Protein AF-A0A8T5UGB2-F1 (afdb_monomer_lite)

pLDDT: mean 74.48, std 17.99, range [30.48, 96.0]

Radius of gyration: 20.71 Å; chains: 1; bounding box: 47×37×66 Å

Sequence (199 aa):
MLFIIFHFEKNSVTYSNSKEMWPKGFKFFIDFSEDLKTIFIFNTVKNFPEGLTYYDLKKFGNIPHSKIYRMMKDLAEEKCLLIKSDISKETGRPKHLYFLTDKGENKSIDLRQKVGKIFEFINHRFPESGMEFDHEKFLKGATFSVWSSPVEYIMQKDITNEEKLNVLTYMEKDVNGILLKIRKEKQKLQKIFNMKKEE

Secondary structure (DSSP, 8-state):
-HHHHHHHHHHTTT-SS---SS-TT--HHHHHHHHHHHHHHHHHHHT-TT-EEHHHHTTS-SS-HHHHHHHHHHHHHTTSEEEEEE--TTSSSPEEEEEE-HHHHHHHHHHHHHHHHHHHHHHHH-GGG-----HHHHHHH--HHHHH-HHHHHHHSSS-HHHHHHHHHHHHHHHHHHHHHHHHHHHHHHHHHHHTT--

Structure (mmCIF, N/CA/C/O backbone):
data_AF-A0A8T5UGB2-F1
#
_entry.id   AF-A0A8T5UGB2-F1
#
loop_
_atom_site.group_PDB
_atom_site.id
_atom_site.type_symbol
_atom_site.label_atom_id
_atom_site.label_alt_id
_atom_site.label_comp_id
_atom_site.label_asym_id
_atom_site.label_entity_id
_atom_site.label_seq_id
_atom_site.pdbx_PDB_ins_code
_atom_site.Cartn_x
_atom_site.Cartn_y
_atom_site.Cartn_z
_atom_site.occupancy
_atom_site.B_iso_or_equiv
_atom_site.auth_seq_id
_atom_site.auth_comp_id
_atom_site.auth_asym_id
_atom_site.auth_atom_id
_atom_site.pdbx_PDB_model_num
ATOM 1 N N . MET A 1 1 ? -11.112 1.343 8.973 1.00 30.48 1 MET A N 1
ATOM 2 C CA . MET A 1 1 ? -10.273 0.201 9.430 1.00 30.48 1 MET A CA 1
ATOM 3 C C . MET A 1 1 ? -8.828 0.273 8.912 1.00 30.48 1 MET A C 1
ATOM 5 O O . MET A 1 1 ? -7.920 0.230 9.727 1.00 30.48 1 MET A O 1
ATOM 9 N N . LEU A 1 2 ? -8.578 0.489 7.612 1.00 34.62 2 LEU A N 1
ATOM 10 C CA . LEU A 1 2 ? -7.213 0.648 7.057 1.00 34.62 2 LEU A CA 1
ATOM 11 C C . LEU A 1 2 ? -6.476 1.931 7.505 1.00 34.62 2 LEU A C 1
ATOM 13 O O . LEU A 1 2 ? -5.273 1.890 7.751 1.00 34.62 2 LEU A O 1
ATOM 17 N N . PHE A 1 3 ? -7.193 3.041 7.725 1.00 32.91 3 PHE A N 1
ATOM 18 C CA . PHE A 1 3 ? -6.619 4.279 8.289 1.00 32.91 3 PHE A CA 1
ATOM 19 C C . PHE A 1 3 ? -6.062 4.083 9.715 1.00 32.91 3 PHE A C 1
ATOM 21 O O . PHE A 1 3 ? -5.101 4.737 10.113 1.00 32.91 3 PHE A O 1
ATOM 28 N N . ILE A 1 4 ? -6.632 3.133 10.471 1.00 35.22 4 ILE A N 1
ATOM 29 C CA . ILE A 1 4 ? -6.177 2.771 11.820 1.00 35.22 4 ILE A CA 1
ATOM 30 C C . ILE A 1 4 ? -4.841 2.020 11.732 1.00 35.22 4 ILE A C 1
ATOM 32 O O . ILE A 1 4 ? -3.942 2.309 12.511 1.00 35.22 4 ILE A O 1
ATOM 36 N N . ILE A 1 5 ? -4.662 1.137 10.742 1.00 38.97 5 ILE A N 1
ATOM 37 C CA . ILE A 1 5 ? -3.438 0.333 10.577 1.00 38.97 5 ILE A CA 1
ATOM 38 C C . ILE A 1 5 ? -2.214 1.222 10.282 1.00 38.97 5 ILE A C 1
ATOM 40 O O . ILE A 1 5 ? -1.158 1.020 10.876 1.00 38.97 5 ILE A O 1
ATOM 44 N N . PHE A 1 6 ? -2.351 2.267 9.456 1.00 36.69 6 PHE A N 1
ATOM 45 C CA . PHE A 1 6 ? -1.230 3.166 9.129 1.00 36.69 6 PHE A CA 1
ATOM 46 C C . PHE A 1 6 ? -0.922 4.215 10.210 1.00 36.69 6 PHE A C 1
ATOM 48 O O . PHE A 1 6 ? 0.239 4.584 10.402 1.00 36.69 6 PHE A O 1
ATOM 55 N N . HIS A 1 7 ? -1.921 4.679 10.973 1.00 36.94 7 HIS A N 1
ATOM 56 C CA . HIS A 1 7 ? -1.676 5.622 12.074 1.00 36.94 7 HIS A CA 1
ATOM 57 C C . HIS A 1 7 ? -0.922 4.977 13.256 1.00 36.94 7 HIS A C 1
ATOM 59 O O . HIS A 1 7 ? -0.277 5.678 14.041 1.00 36.94 7 HIS A O 1
ATOM 65 N N . PHE A 1 8 ? -0.947 3.643 13.360 1.00 35.66 8 PHE A N 1
ATOM 66 C CA . PHE A 1 8 ? -0.192 2.889 14.363 1.00 35.66 8 PHE A CA 1
ATOM 67 C C . PHE A 1 8 ? 1.329 2.973 14.157 1.00 35.66 8 PHE A C 1
ATOM 69 O O . PHE A 1 8 ? 2.082 2.990 15.128 1.00 35.66 8 PHE A O 1
ATOM 76 N N . GLU A 1 9 ? 1.805 3.112 12.920 1.00 36.22 9 GLU A N 1
ATOM 77 C CA . GLU A 1 9 ? 3.240 3.075 12.622 1.00 36.22 9 GLU A CA 1
ATOM 78 C C . GLU A 1 9 ? 3.962 4.417 12.849 1.00 36.22 9 GLU A C 1
ATOM 80 O O . GLU A 1 9 ? 5.173 4.457 13.066 1.00 36.22 9 GLU A O 1
ATOM 85 N N . LYS A 1 10 ? 3.229 5.539 12.822 1.00 36.53 10 LYS A N 1
ATOM 86 C CA . LYS A 1 10 ? 3.782 6.857 13.184 1.00 36.53 10 LYS A CA 1
ATOM 87 C C . LYS A 1 10 ? 3.867 7.042 14.706 1.00 36.53 10 LYS A C 1
ATOM 89 O O . LYS A 1 10 ? 4.687 7.822 15.176 1.00 36.53 10 LYS A O 1
ATOM 94 N N . ASN A 1 11 ? 3.061 6.290 15.459 1.00 32.59 11 ASN A N 1
ATOM 95 C CA . ASN A 1 11 ? 3.024 6.316 16.922 1.00 32.59 11 ASN A CA 1
ATOM 96 C C . ASN A 1 11 ? 3.857 5.198 17.577 1.00 32.59 11 ASN A C 1
ATOM 98 O O . ASN A 1 11 ? 4.202 5.313 18.747 1.00 32.59 11 ASN A O 1
ATOM 102 N N . SER A 1 12 ? 4.263 4.149 16.854 1.00 34.91 12 SER A N 1
ATOM 103 C CA . SER A 1 12 ? 5.119 3.090 17.419 1.00 34.91 12 SER A CA 1
ATOM 104 C C . SER A 1 12 ? 6.536 3.562 17.778 1.00 34.91 12 SER A C 1
ATOM 106 O O . SER A 1 12 ? 7.198 2.931 18.595 1.00 34.91 12 SER A O 1
ATOM 108 N N . VAL A 1 13 ? 6.992 4.693 17.223 1.00 36.97 13 VAL A N 1
ATOM 109 C CA . VAL A 1 13 ? 8.297 5.300 17.552 1.00 36.97 13 VAL A CA 1
ATOM 110 C C . VAL A 1 13 ? 8.230 6.175 18.814 1.00 36.97 13 VAL A C 1
ATOM 112 O O . VAL A 1 13 ? 9.253 6.411 19.448 1.00 36.97 13 VAL A O 1
ATOM 115 N N . THR A 1 14 ? 7.042 6.621 19.234 1.00 31.92 14 THR A N 1
ATOM 116 C CA . THR A 1 14 ? 6.850 7.459 20.435 1.00 31.92 14 THR A CA 1
ATOM 117 C C . THR A 1 14 ? 6.154 6.738 21.592 1.00 31.92 14 THR A C 1
ATOM 119 O O . THR A 1 14 ? 6.212 7.212 22.724 1.00 31.92 14 THR A O 1
ATOM 122 N N . TYR A 1 15 ? 5.564 5.564 21.358 1.00 35.38 15 TYR A N 1
ATOM 123 C CA . TYR A 1 15 ? 5.013 4.692 22.397 1.00 35.38 15 TYR A CA 1
ATOM 124 C C . TYR A 1 15 ? 6.013 3.602 22.806 1.00 35.38 15 TYR A C 1
ATOM 126 O O . TYR A 1 15 ? 5.762 2.409 22.654 1.00 35.38 15 TYR A O 1
ATOM 134 N N . SER A 1 16 ? 7.143 3.995 23.394 1.00 33.66 16 SER A N 1
ATOM 135 C CA . SER A 1 16 ? 8.048 3.039 24.050 1.00 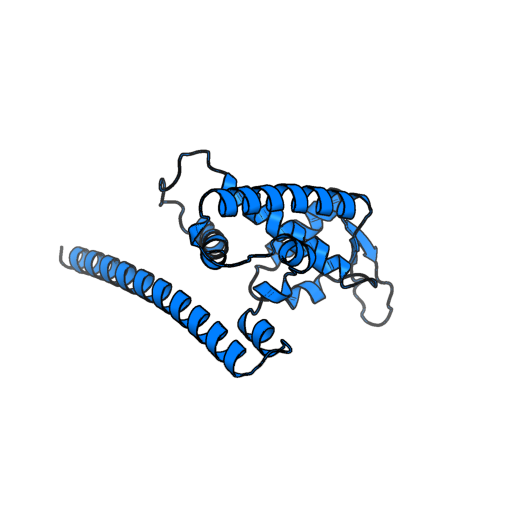33.66 16 SER A CA 1
ATOM 136 C C . SER A 1 16 ? 7.482 2.461 25.359 1.00 33.66 16 SER A C 1
ATOM 138 O O . SER A 1 16 ? 8.097 1.562 25.922 1.00 33.66 16 SER A O 1
ATOM 140 N N . ASN A 1 17 ? 6.300 2.905 25.820 1.00 35.47 17 ASN A N 1
ATOM 141 C CA . ASN A 1 17 ? 5.715 2.468 27.096 1.00 35.47 17 ASN A CA 1
ATOM 142 C C . ASN A 1 17 ? 4.250 1.982 27.066 1.00 35.47 17 ASN A C 1
ATOM 144 O O . ASN A 1 17 ? 3.756 1.582 28.116 1.00 35.47 17 ASN A O 1
ATOM 148 N N . SER A 1 18 ? 3.552 1.909 25.922 1.00 36.66 18 SER A N 1
ATOM 149 C CA . SER A 1 18 ? 2.294 1.129 25.857 1.00 36.66 18 SER A CA 1
ATOM 150 C C . SER A 1 18 ? 2.594 -0.314 25.461 1.00 36.66 18 SER A C 1
ATOM 152 O O . SER A 1 18 ? 2.321 -0.761 24.344 1.00 36.66 18 SER A O 1
ATOM 154 N N . LYS A 1 19 ? 3.202 -1.043 26.395 1.00 39.78 19 LYS A N 1
ATOM 155 C CA . LYS A 1 19 ? 3.172 -2.502 26.377 1.00 39.78 19 LYS A CA 1
ATOM 156 C C . LYS A 1 19 ? 1.705 -2.943 26.471 1.00 39.78 19 LYS A C 1
ATOM 158 O O . LYS A 1 19 ? 0.973 -2.448 27.316 1.00 39.78 19 LYS A O 1
ATOM 163 N N . GLU A 1 20 ? 1.345 -3.914 25.632 1.00 42.22 20 GLU A N 1
ATOM 164 C CA . GLU A 1 20 ? 0.268 -4.887 25.877 1.00 42.22 20 GLU A CA 1
ATOM 165 C C . GLU A 1 20 ? -1.176 -4.455 25.544 1.00 42.22 20 GLU A C 1
ATOM 167 O O . GLU A 1 20 ? -2.052 -4.436 26.396 1.00 42.22 20 GLU A O 1
ATOM 172 N N . MET A 1 21 ? -1.474 -4.231 24.257 1.00 42.44 21 MET A N 1
ATOM 173 C CA . MET A 1 21 ? -2.809 -4.585 23.720 1.00 42.44 21 MET A CA 1
ATOM 174 C C . MET A 1 21 ? -2.804 -5.884 22.904 1.00 42.44 21 MET A C 1
ATOM 176 O O . MET A 1 21 ? -3.861 -6.437 22.625 1.00 42.44 21 MET A O 1
ATOM 180 N N . TRP A 1 22 ? -1.628 -6.398 22.543 1.00 41.78 22 TRP A N 1
ATOM 181 C CA . TRP A 1 22 ? -1.481 -7.610 21.743 1.00 41.78 22 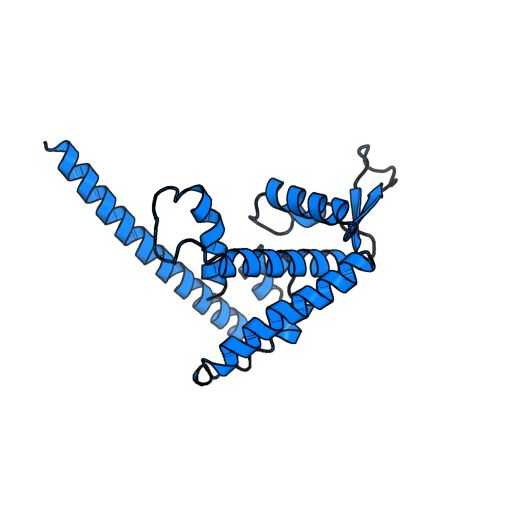TRP A CA 1
ATOM 182 C C . TRP A 1 22 ? -0.436 -8.528 22.381 1.00 41.78 22 TRP A C 1
ATOM 184 O O . TRP A 1 22 ? 0.530 -8.013 22.960 1.00 41.78 22 TRP A O 1
ATOM 194 N N . PRO A 1 23 ? -0.598 -9.862 22.295 1.00 46.78 23 PRO A N 1
ATOM 195 C CA . PRO A 1 23 ? 0.387 -10.803 22.813 1.00 46.78 23 PRO A CA 1
ATOM 196 C C . PRO A 1 23 ? 1.781 -10.475 22.267 1.00 46.78 23 PRO A C 1
ATOM 198 O O . PRO A 1 23 ? 1.942 -10.199 21.073 1.00 46.78 23 PRO A O 1
ATOM 201 N N . LYS A 1 24 ? 2.804 -10.498 23.131 1.00 40.12 24 LYS A N 1
ATOM 202 C CA . LYS A 1 24 ? 4.205 -10.346 22.707 1.00 40.12 24 LYS A CA 1
ATOM 203 C C . LYS A 1 24 ? 4.497 -11.403 21.637 1.00 40.12 24 LYS A C 1
ATOM 205 O O . LYS A 1 24 ? 4.416 -12.590 21.921 1.00 40.12 24 LYS A O 1
ATOM 210 N N . GLY A 1 25 ? 4.790 -10.965 20.412 1.00 51.16 25 GLY A N 1
ATOM 211 C CA . GLY A 1 25 ? 4.991 -11.848 19.256 1.00 51.16 25 GLY A CA 1
ATOM 212 C C . GLY A 1 25 ? 3.944 -11.717 18.148 1.00 51.16 25 GLY A C 1
ATOM 213 O O . GLY A 1 25 ? 4.141 -12.284 17.076 1.00 51.16 25 GLY A O 1
ATOM 214 N N . PHE A 1 26 ? 2.877 -10.933 18.339 1.00 57.53 26 PHE A N 1
ATOM 215 C CA . PHE A 1 26 ? 1.886 -10.686 17.289 1.00 57.53 26 PHE A CA 1
ATOM 216 C C . PHE A 1 26 ? 2.418 -9.701 16.227 1.00 57.53 26 PHE A C 1
ATOM 218 O O . PHE A 1 26 ? 2.067 -8.522 16.206 1.00 57.53 26 PHE A O 1
ATOM 225 N N . LYS A 1 27 ? 3.311 -10.185 15.350 1.00 74.44 27 LYS A N 1
ATOM 226 C CA . LYS A 1 27 ? 3.897 -9.420 14.230 1.00 74.44 27 LYS A CA 1
ATOM 227 C C . LYS A 1 27 ? 2.961 -9.257 13.031 1.00 74.44 27 LYS A C 1
ATOM 229 O O . LYS A 1 27 ? 3.260 -8.471 12.143 1.00 74.44 27 LYS A O 1
ATOM 234 N N . PHE A 1 28 ? 1.802 -9.914 13.046 1.00 74.88 28 PHE A N 1
ATOM 235 C CA . PHE A 1 28 ? 0.860 -9.958 11.927 1.00 74.88 28 PHE A CA 1
ATOM 236 C C . PHE A 1 28 ? 0.572 -8.589 11.292 1.00 74.88 28 PHE A C 1
ATOM 238 O O . PHE A 1 28 ? 0.709 -8.444 10.086 1.00 74.88 28 PHE A O 1
ATOM 245 N N . PHE A 1 29 ? 0.212 -7.568 12.082 1.00 71.25 29 PHE A N 1
ATOM 246 C CA . PHE A 1 29 ? -0.112 -6.242 11.532 1.00 71.25 29 PHE A CA 1
ATOM 247 C C . PHE A 1 29 ? 1.104 -5.503 10.970 1.00 71.25 29 PHE A C 1
ATOM 249 O O . PHE A 1 29 ? 0.953 -4.704 10.048 1.00 71.25 29 PHE A O 1
ATOM 256 N N . ILE A 1 30 ? 2.290 -5.757 11.527 1.00 75.38 30 ILE A N 1
ATOM 257 C CA . ILE A 1 30 ? 3.541 -5.191 11.022 1.00 75.38 30 ILE A CA 1
ATOM 258 C C . ILE A 1 30 ? 3.845 -5.834 9.671 1.00 75.38 30 ILE A C 1
ATOM 260 O O . ILE A 1 30 ? 3.975 -5.119 8.685 1.00 75.38 30 ILE A O 1
ATOM 264 N N . ASP A 1 31 ? 3.847 -7.166 9.611 1.00 81.31 31 ASP A N 1
ATOM 265 C CA . ASP A 1 31 ? 4.141 -7.923 8.393 1.00 81.31 31 ASP A CA 1
ATOM 266 C C . ASP A 1 31 ? 3.122 -7.612 7.285 1.00 81.31 31 ASP A C 1
ATOM 268 O O . ASP A 1 31 ? 3.498 -7.329 6.154 1.00 81.31 31 ASP A O 1
ATOM 272 N N . PHE A 1 32 ? 1.831 -7.558 7.626 1.00 83.06 32 PHE A N 1
ATOM 273 C CA . PHE A 1 32 ? 0.760 -7.166 6.707 1.00 83.06 32 PHE A CA 1
ATOM 274 C C . PHE A 1 32 ? 0.943 -5.746 6.159 1.00 83.06 32 PHE A C 1
ATOM 276 O O . PHE A 1 32 ? 0.729 -5.500 4.973 1.00 83.06 32 PHE A O 1
ATOM 283 N N . SER A 1 33 ? 1.337 -4.798 7.015 1.00 81.00 33 SER A N 1
ATOM 284 C CA . SER A 1 33 ? 1.597 -3.419 6.598 1.00 81.00 33 SER A CA 1
ATOM 285 C C . SER A 1 33 ? 2.810 -3.339 5.666 1.00 81.00 33 SER A C 1
ATOM 287 O O . SER A 1 33 ? 2.741 -2.673 4.636 1.00 81.00 33 SER A O 1
ATOM 289 N N . GLU A 1 34 ? 3.898 -4.048 5.976 1.00 83.94 34 GLU A N 1
ATOM 290 C CA . GLU A 1 34 ? 5.089 -4.107 5.117 1.00 83.94 34 GLU A CA 1
ATOM 291 C C . GLU A 1 34 ? 4.801 -4.768 3.762 1.00 83.94 34 GLU A C 1
ATOM 293 O O . GLU A 1 34 ? 5.215 -4.246 2.721 1.00 83.94 34 GLU A O 1
ATOM 298 N N . ASP A 1 35 ? 4.024 -5.855 3.746 1.00 90.00 35 ASP A N 1
ATOM 299 C CA . ASP A 1 35 ? 3.572 -6.501 2.512 1.00 90.00 35 ASP A CA 1
ATOM 300 C C . ASP A 1 35 ? 2.757 -5.520 1.650 1.00 90.00 35 ASP A C 1
ATOM 302 O O . ASP A 1 35 ? 3.038 -5.351 0.460 1.00 90.00 35 ASP A O 1
ATOM 306 N N . LEU A 1 36 ? 1.794 -4.807 2.253 1.00 87.06 36 LEU A N 1
ATOM 307 C CA . LEU A 1 36 ? 0.979 -3.803 1.559 1.00 87.06 36 LEU A CA 1
ATOM 308 C C . LEU A 1 36 ? 1.818 -2.655 0.996 1.00 87.06 36 LEU A C 1
ATOM 310 O O . LEU A 1 36 ? 1.649 -2.282 -0.164 1.00 87.06 36 LEU A O 1
ATOM 314 N N . LYS A 1 37 ? 2.742 -2.096 1.782 1.00 85.12 37 LYS A N 1
ATOM 315 C CA . LYS A 1 37 ? 3.625 -1.025 1.298 1.00 85.12 37 LYS A CA 1
ATOM 316 C C . LYS A 1 37 ? 4.496 -1.497 0.142 1.00 85.12 37 LYS A C 1
ATOM 318 O O . LYS A 1 37 ? 4.711 -0.739 -0.800 1.00 85.12 37 LYS A O 1
ATOM 323 N N . THR A 1 38 ? 4.993 -2.730 0.203 1.00 89.38 38 THR A N 1
ATOM 324 C CA . THR A 1 38 ? 5.814 -3.307 -0.866 1.00 89.38 38 THR A CA 1
ATOM 325 C C . THR A 1 38 ? 5.002 -3.465 -2.151 1.00 89.38 38 THR A C 1
ATOM 327 O O . THR A 1 38 ? 5.471 -3.082 -3.222 1.00 89.38 38 THR A O 1
ATOM 330 N N . ILE A 1 39 ? 3.749 -3.925 -2.047 1.00 91.62 39 ILE A N 1
ATOM 331 C CA . ILE A 1 39 ? 2.805 -3.947 -3.176 1.00 91.62 39 ILE A CA 1
ATOM 332 C C . ILE A 1 39 ? 2.613 -2.534 -3.747 1.00 91.62 39 ILE A C 1
ATOM 334 O O . ILE A 1 39 ? 2.680 -2.352 -4.962 1.00 91.62 39 ILE A O 1
ATOM 338 N N . PHE A 1 40 ? 2.450 -1.514 -2.895 1.00 87.81 40 PHE A N 1
ATOM 339 C CA . PHE A 1 40 ? 2.300 -0.129 -3.353 1.00 87.81 40 PHE A CA 1
ATOM 340 C C . PHE A 1 40 ? 3.552 0.388 -4.069 1.00 87.81 40 PHE A C 1
ATOM 342 O O . PHE A 1 40 ? 3.406 1.072 -5.082 1.00 87.81 40 PHE A O 1
ATOM 349 N N . ILE A 1 41 ? 4.765 0.052 -3.601 1.00 87.38 41 ILE A N 1
ATOM 350 C CA . ILE A 1 41 ? 6.021 0.372 -4.306 1.00 87.38 41 ILE A CA 1
ATOM 351 C C . ILE A 1 41 ? 5.998 -0.242 -5.699 1.00 87.38 41 ILE A C 1
ATOM 353 O O . ILE A 1 41 ? 6.188 0.473 -6.679 1.00 87.38 41 ILE A O 1
ATOM 357 N N . PHE A 1 42 ? 5.752 -1.548 -5.795 1.00 91.69 42 PHE A N 1
ATOM 358 C CA . PHE A 1 42 ? 5.810 -2.258 -7.069 1.00 91.69 42 PHE A CA 1
ATOM 359 C C . PHE A 1 42 ? 4.775 -1.744 -8.066 1.00 91.69 42 PHE A C 1
ATOM 361 O O . PHE A 1 42 ? 5.134 -1.459 -9.207 1.00 91.69 42 PHE A O 1
ATOM 368 N N . ASN A 1 43 ? 3.529 -1.534 -7.634 1.00 90.12 43 ASN A N 1
ATOM 369 C CA . ASN A 1 43 ? 2.491 -0.944 -8.480 1.00 90.12 43 ASN A CA 1
ATOM 370 C C . ASN A 1 43 ? 2.856 0.485 -8.904 1.00 90.12 43 ASN A C 1
ATOM 372 O O . ASN A 1 43 ? 2.641 0.864 -10.051 1.00 90.12 43 ASN A O 1
ATOM 376 N N . THR A 1 44 ? 3.451 1.272 -7.999 1.00 87.25 44 THR A N 1
ATOM 377 C CA . THR A 1 44 ? 3.905 2.628 -8.325 1.00 87.25 44 THR A CA 1
ATOM 378 C C . THR A 1 44 ? 5.004 2.579 -9.379 1.00 87.25 44 THR A C 1
ATOM 380 O O . THR A 1 44 ? 4.846 3.218 -10.402 1.00 87.25 44 THR A O 1
ATOM 383 N N . VAL A 1 45 ? 6.068 1.790 -9.198 1.00 88.62 45 VAL A N 1
ATOM 384 C CA . VAL A 1 45 ? 7.160 1.670 -10.185 1.00 88.62 45 VAL A CA 1
ATOM 385 C C . VAL A 1 45 ? 6.638 1.169 -11.536 1.00 88.62 45 VAL A C 1
ATOM 387 O O . VAL A 1 45 ? 7.030 1.697 -12.571 1.00 88.62 45 VAL A O 1
ATOM 390 N N . LYS A 1 46 ? 5.705 0.210 -11.539 1.00 88.19 46 LYS A N 1
ATOM 391 C CA . LYS A 1 46 ? 5.104 -0.339 -12.764 1.00 88.19 46 LYS A CA 1
ATOM 392 C C . LYS A 1 46 ? 4.344 0.704 -13.592 1.00 88.19 46 LYS A C 1
ATOM 394 O O . LYS A 1 46 ? 4.310 0.594 -14.813 1.00 88.19 46 LYS A O 1
ATOM 399 N N . ASN A 1 47 ? 3.789 1.731 -12.951 1.00 86.19 47 ASN A N 1
ATOM 400 C CA . ASN A 1 47 ? 3.096 2.821 -13.641 1.00 86.19 47 ASN A CA 1
ATOM 401 C C . ASN A 1 47 ? 4.049 3.834 -14.306 1.00 86.19 47 ASN A C 1
ATOM 403 O O . ASN A 1 47 ? 3.577 4.726 -15.007 1.00 86.19 47 ASN A O 1
ATOM 407 N N . PHE A 1 48 ? 5.367 3.710 -14.110 1.00 85.19 48 PHE A N 1
ATOM 408 C CA . PHE A 1 48 ? 6.389 4.562 -14.727 1.00 85.19 48 PHE A CA 1
ATOM 409 C C . PHE A 1 48 ? 7.336 3.697 -15.578 1.00 85.19 48 PHE A C 1
ATOM 411 O O . PHE A 1 48 ? 8.428 3.354 -15.121 1.00 85.19 48 PHE A O 1
ATOM 418 N N . PRO A 1 49 ? 6.941 3.325 -16.813 1.00 79.75 49 PRO A N 1
ATOM 419 C CA . PRO A 1 49 ? 7.728 2.425 -17.665 1.00 79.75 49 PRO A CA 1
ATOM 420 C C . PRO A 1 49 ? 9.108 2.990 -18.038 1.00 79.75 49 PRO A C 1
ATOM 422 O O . PRO A 1 49 ? 10.062 2.228 -18.180 1.00 79.75 49 PRO A O 1
ATOM 425 N N . GLU A 1 50 ? 9.240 4.317 -18.100 1.00 83.19 50 GLU A N 1
ATOM 426 C CA . GLU A 1 50 ? 10.510 5.027 -18.340 1.00 83.19 50 GLU A CA 1
ATOM 427 C C . GLU A 1 50 ? 11.437 5.064 -17.110 1.00 83.19 50 GLU A C 1
ATOM 429 O O . GLU A 1 50 ? 12.545 5.599 -17.151 1.00 83.19 50 GLU A O 1
ATOM 434 N N . GLY A 1 51 ? 11.000 4.462 -16.005 1.00 82.19 51 GLY A N 1
ATOM 435 C CA . GLY A 1 51 ? 11.709 4.444 -14.742 1.00 82.19 51 GLY A CA 1
ATOM 436 C C . GLY A 1 51 ? 11.238 5.547 -13.807 1.00 82.19 51 GLY A C 1
ATOM 437 O O . GLY A 1 51 ? 10.874 6.654 -14.201 1.00 82.19 51 GLY A O 1
ATOM 438 N N . LEU A 1 52 ? 11.255 5.221 -12.521 1.00 84.69 52 LEU A N 1
ATOM 439 C CA . LEU A 1 52 ? 10.841 6.128 -11.463 1.00 84.69 52 LEU A CA 1
ATOM 440 C C . LEU A 1 52 ? 12.076 6.709 -10.786 1.00 84.69 52 LEU A C 1
ATOM 442 O O . LEU A 1 52 ? 12.926 5.954 -10.304 1.00 84.69 52 LEU A O 1
ATOM 446 N N . THR A 1 53 ? 12.176 8.035 -10.690 1.00 82.50 53 THR A N 1
ATOM 447 C CA . THR A 1 53 ? 13.205 8.628 -9.834 1.00 82.50 53 THR A CA 1
ATOM 448 C C . THR A 1 53 ? 12.738 8.660 -8.387 1.00 82.50 53 THR A C 1
ATOM 450 O O . THR A 1 53 ? 11.551 8.745 -8.067 1.00 82.50 53 THR A O 1
ATOM 453 N N . TYR A 1 54 ? 13.696 8.704 -7.472 1.00 73.81 54 TYR A N 1
ATOM 454 C CA . TYR A 1 54 ? 13.391 8.961 -6.071 1.00 73.81 54 TYR A CA 1
ATOM 455 C C . TYR A 1 54 ? 12.677 10.313 -5.834 1.00 73.81 54 TYR A C 1
ATOM 457 O O . TYR A 1 54 ? 11.883 10.449 -4.904 1.00 73.81 54 TYR A O 1
ATOM 465 N N . TYR A 1 55 ? 12.895 11.310 -6.697 1.00 72.25 55 TYR A N 1
ATOM 466 C CA . TYR A 1 55 ? 12.197 12.596 -6.614 1.00 72.25 55 TYR A CA 1
ATOM 467 C C . TYR A 1 55 ? 10.723 12.497 -7.005 1.00 72.25 55 TYR A C 1
ATOM 469 O O . TYR A 1 55 ? 9.906 13.239 -6.465 1.00 72.25 55 TYR A O 1
ATOM 477 N N . ASP A 1 56 ? 10.360 11.573 -7.890 1.00 74.94 56 ASP A N 1
ATOM 478 C CA . ASP A 1 56 ? 8.956 11.329 -8.219 1.00 74.94 56 ASP A CA 1
ATOM 479 C C . ASP A 1 56 ? 8.226 10.693 -7.039 1.00 74.94 56 ASP A C 1
ATOM 481 O O . ASP A 1 56 ? 7.092 11.066 -6.746 1.00 74.94 56 ASP A O 1
ATOM 485 N N . LEU A 1 57 ? 8.924 9.859 -6.260 1.00 68.88 57 LEU A N 1
ATOM 486 C CA . LEU A 1 57 ? 8.397 9.328 -5.005 1.00 68.88 57 LEU A CA 1
ATOM 487 C C . LEU A 1 57 ? 8.157 10.408 -3.940 1.00 68.88 57 LEU A C 1
ATOM 489 O O . LEU A 1 57 ? 7.254 10.266 -3.116 1.00 68.88 57 LEU A O 1
ATOM 493 N N . LYS A 1 58 ? 8.908 11.519 -3.981 1.00 64.94 58 LYS A N 1
ATOM 494 C CA . LYS A 1 58 ? 8.722 12.673 -3.082 1.00 64.94 58 LYS A CA 1
ATOM 495 C C . LYS A 1 58 ? 7.344 13.325 -3.243 1.00 64.94 58 LYS A C 1
ATOM 497 O O . LYS A 1 58 ? 6.874 13.984 -2.320 1.00 64.94 58 LYS A O 1
ATOM 502 N N . LYS A 1 59 ? 6.693 13.147 -4.398 1.00 65.62 59 LYS A N 1
ATOM 503 C CA . LYS A 1 59 ? 5.347 13.674 -4.662 1.00 65.62 59 LYS A CA 1
ATOM 504 C C . LYS A 1 59 ? 4.262 12.883 -3.920 1.00 65.62 59 LYS A C 1
ATOM 506 O O . LYS A 1 59 ? 3.164 13.397 -3.742 1.00 65.62 59 LYS A O 1
ATOM 511 N N . PHE A 1 60 ? 4.563 11.683 -3.413 1.00 61.88 60 PHE A N 1
ATOM 512 C CA . PHE A 1 60 ? 3.600 10.838 -2.702 1.00 61.88 60 PHE A CA 1
ATOM 513 C C . PHE A 1 60 ? 3.543 11.106 -1.179 1.00 61.88 60 PHE A C 1
ATOM 515 O O . PHE A 1 60 ? 3.466 10.189 -0.362 1.00 61.88 60 PHE A O 1
ATOM 522 N N . GLY A 1 61 ? 3.429 12.383 -0.793 1.00 55.69 61 GLY A N 1
ATOM 523 C CA . GLY A 1 61 ? 2.860 12.813 0.497 1.00 55.69 61 GLY A CA 1
ATOM 524 C C . GLY A 1 61 ? 3.757 12.698 1.733 1.00 55.69 61 GLY A C 1
ATOM 525 O O . GLY A 1 61 ? 4.980 12.698 1.657 1.00 55.69 61 GLY A O 1
ATOM 526 N N . ASN A 1 62 ? 3.123 12.639 2.911 1.00 56.25 62 ASN A N 1
ATOM 527 C CA . ASN A 1 62 ? 3.755 12.807 4.234 1.00 56.25 62 ASN A CA 1
ATOM 528 C C . ASN A 1 62 ? 4.518 11.574 4.774 1.00 56.25 62 ASN A C 1
ATOM 530 O O . ASN A 1 62 ? 4.721 11.453 5.990 1.00 56.25 62 ASN A O 1
ATOM 534 N N . ILE A 1 63 ? 4.930 10.637 3.918 1.00 61.94 63 ILE A N 1
ATOM 535 C CA . ILE A 1 63 ? 5.763 9.504 4.344 1.00 61.94 63 ILE A CA 1
ATOM 536 C C . ILE A 1 63 ? 7.205 10.004 4.529 1.00 61.94 63 ILE A C 1
ATOM 538 O O . ILE A 1 63 ? 7.725 10.696 3.651 1.00 61.94 63 ILE A O 1
ATOM 542 N N . PRO A 1 64 ? 7.893 9.669 5.643 1.00 67.06 64 PRO A N 1
ATOM 543 C CA . PRO A 1 64 ? 9.277 10.072 5.836 1.00 67.06 64 PRO A CA 1
ATOM 544 C C . PRO A 1 64 ? 10.156 9.613 4.675 1.00 67.06 64 PRO A C 1
ATOM 546 O O . PRO A 1 64 ? 10.281 8.423 4.393 1.00 67.06 64 PRO A O 1
ATOM 549 N N . HIS A 1 65 ? 10.804 10.581 4.043 1.00 68.31 65 HIS A N 1
ATOM 550 C CA . HIS A 1 65 ? 11.660 10.403 2.877 1.00 68.31 65 HIS A CA 1
ATOM 551 C C . HIS A 1 65 ? 12.710 9.296 3.094 1.00 68.31 65 HIS A C 1
ATOM 553 O O . HIS A 1 65 ? 12.846 8.375 2.294 1.00 68.31 65 HIS A O 1
ATOM 559 N N . SER A 1 66 ? 13.365 9.305 4.258 1.00 74.88 66 SER A N 1
ATOM 560 C CA . SER A 1 66 ? 14.347 8.289 4.652 1.00 74.88 66 SER A CA 1
ATOM 561 C C . SER A 1 66 ? 13.789 6.862 4.695 1.00 74.88 66 SER A C 1
ATOM 563 O O . SER A 1 66 ? 14.538 5.925 4.425 1.00 74.88 66 SER A O 1
ATOM 565 N N . LYS A 1 67 ? 12.494 6.680 4.999 1.00 75.19 67 LYS A N 1
ATOM 566 C CA . LYS A 1 67 ? 11.844 5.362 4.982 1.00 75.19 67 LYS A CA 1
ATOM 567 C C . LYS A 1 67 ? 11.660 4.861 3.554 1.00 75.19 67 LYS A C 1
ATOM 569 O O . LYS A 1 67 ? 12.076 3.746 3.270 1.00 75.19 67 LYS A O 1
ATOM 574 N N . ILE A 1 68 ? 11.117 5.688 2.655 1.00 76.44 68 ILE A N 1
ATOM 575 C CA . ILE A 1 68 ? 10.954 5.312 1.239 1.00 76.44 68 ILE A CA 1
ATOM 576 C C . ILE A 1 68 ? 12.315 4.997 0.618 1.00 76.44 68 ILE A C 1
ATOM 578 O O . ILE A 1 68 ? 12.458 3.981 -0.054 1.00 76.44 68 ILE A O 1
ATOM 582 N N . TYR A 1 69 ? 13.331 5.822 0.884 1.00 79.12 69 TYR A N 1
ATOM 583 C CA . TYR A 1 69 ? 14.686 5.572 0.394 1.00 79.12 69 TYR A CA 1
ATOM 584 C C . TYR A 1 69 ? 15.224 4.216 0.847 1.00 79.12 69 TYR A C 1
ATOM 586 O O . TYR A 1 69 ? 15.725 3.453 0.026 1.00 79.12 69 TYR A O 1
ATOM 594 N N . ARG A 1 70 ? 15.107 3.912 2.147 1.00 83.25 70 ARG A N 1
ATOM 595 C CA . ARG A 1 70 ? 15.568 2.637 2.701 1.00 83.25 70 ARG A CA 1
ATOM 596 C C . ARG A 1 70 ? 14.826 1.466 2.060 1.00 83.25 70 ARG A C 1
ATOM 598 O O . ARG A 1 70 ? 15.478 0.571 1.556 1.00 83.25 70 ARG A O 1
ATOM 605 N N . MET A 1 71 ? 13.500 1.539 1.953 1.00 84.44 71 MET A N 1
ATOM 606 C CA . MET A 1 71 ? 12.706 0.492 1.301 1.00 84.44 71 MET A CA 1
ATOM 607 C C . MET A 1 71 ? 13.112 0.265 -0.162 1.00 84.44 71 MET A C 1
ATOM 609 O O . MET A 1 71 ? 13.286 -0.872 -0.585 1.00 84.44 71 MET A O 1
ATOM 613 N N . MET A 1 72 ? 13.295 1.334 -0.943 1.00 86.94 72 MET A N 1
ATOM 614 C CA . MET A 1 72 ? 13.728 1.227 -2.343 1.00 86.94 72 MET A CA 1
ATOM 615 C C . MET A 1 72 ? 15.133 0.626 -2.460 1.00 86.94 72 MET A C 1
ATOM 617 O O . MET A 1 72 ? 15.382 -0.188 -3.348 1.00 86.94 72 MET A O 1
ATOM 621 N N . LYS A 1 73 ? 16.040 1.010 -1.554 1.00 87.88 73 LYS A N 1
ATOM 622 C CA . LYS A 1 73 ? 17.399 0.467 -1.476 1.00 87.88 73 LYS A CA 1
ATOM 623 C C . LYS A 1 73 ? 17.381 -1.022 -1.139 1.00 87.88 73 LYS A C 1
ATOM 625 O O . LYS A 1 73 ? 17.998 -1.793 -1.862 1.00 87.88 73 LYS A O 1
ATOM 630 N N . ASP A 1 74 ? 16.628 -1.419 -0.119 1.00 90.94 74 ASP A N 1
ATOM 631 C CA . ASP A 1 74 ? 16.508 -2.813 0.315 1.00 90.94 74 ASP A CA 1
ATOM 632 C C . ASP A 1 74 ? 15.925 -3.679 -0.821 1.00 90.94 74 ASP A C 1
ATOM 634 O O . ASP A 1 74 ? 16.463 -4.730 -1.157 1.00 90.94 74 ASP A O 1
ATOM 638 N N . LEU A 1 75 ? 14.890 -3.194 -1.519 1.00 92.19 75 LEU A N 1
ATOM 639 C CA . LEU A 1 75 ? 14.315 -3.888 -2.679 1.00 92.19 75 LEU A CA 1
ATOM 640 C C . LEU A 1 75 ? 15.282 -3.985 -3.871 1.00 92.19 75 LEU A C 1
ATOM 642 O O . LEU A 1 75 ? 15.230 -4.963 -4.624 1.00 92.19 75 LEU A O 1
ATOM 646 N N . ALA A 1 76 ? 16.158 -2.998 -4.060 1.00 91.69 76 ALA A N 1
ATOM 647 C CA . ALA A 1 76 ? 17.217 -3.062 -5.062 1.00 91.69 76 ALA A CA 1
ATOM 648 C C .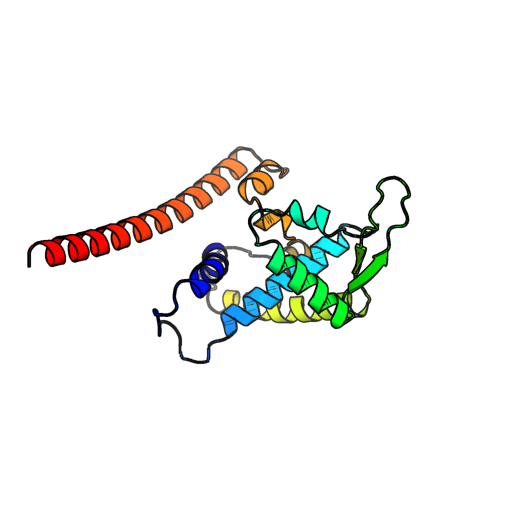 ALA A 1 76 ? 18.318 -4.063 -4.667 1.00 91.69 76 ALA A C 1
ATOM 650 O O . ALA A 1 76 ? 18.756 -4.851 -5.505 1.00 91.69 76 ALA A O 1
ATOM 651 N N . GLU A 1 77 ? 18.714 -4.103 -3.392 1.00 93.25 77 GLU A N 1
ATOM 652 C CA . GLU A 1 77 ? 19.655 -5.096 -2.850 1.00 93.25 77 GLU A CA 1
ATOM 653 C C . GLU A 1 77 ? 19.098 -6.524 -2.975 1.00 93.25 77 GLU A C 1
ATOM 655 O O . GLU A 1 77 ? 19.808 -7.453 -3.366 1.00 93.25 77 GLU A O 1
ATOM 660 N N . GLU A 1 78 ? 17.791 -6.691 -2.773 1.00 93.56 78 GLU A N 1
ATOM 661 C CA . GLU A 1 78 ? 17.074 -7.939 -3.025 1.00 93.56 78 GLU A CA 1
ATOM 662 C C . GLU A 1 78 ? 16.914 -8.281 -4.517 1.00 93.56 78 GLU A C 1
ATOM 664 O O . GLU A 1 78 ? 16.381 -9.346 -4.842 1.00 93.56 78 GLU A O 1
ATOM 669 N N . LYS A 1 79 ? 17.375 -7.429 -5.441 1.00 94.50 79 LYS A N 1
ATOM 670 C CA . LYS A 1 79 ? 17.218 -7.5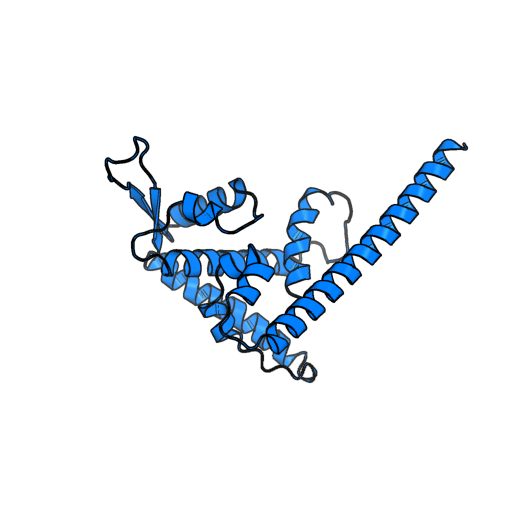66 -6.902 1.00 94.50 79 LYS A CA 1
ATOM 671 C C . LYS A 1 79 ? 15.764 -7.537 -7.387 1.00 94.50 79 LYS A C 1
ATOM 673 O O . LYS A 1 79 ? 15.479 -7.990 -8.496 1.00 94.50 79 LYS A O 1
ATOM 678 N N . CYS A 1 80 ? 14.842 -7.021 -6.576 1.00 94.75 80 CYS A N 1
ATOM 679 C CA . CYS A 1 80 ? 13.454 -6.779 -6.981 1.00 94.75 80 CYS A CA 1
ATOM 680 C C . CYS A 1 80 ? 13.323 -5.494 -7.811 1.00 94.75 80 CYS A C 1
ATOM 682 O O . CYS A 1 80 ? 12.399 -5.366 -8.612 1.00 94.75 80 CYS A O 1
ATOM 684 N N . LEU A 1 81 ? 14.254 -4.554 -7.626 1.00 92.75 81 LEU A N 1
ATOM 685 C CA . LEU A 1 81 ? 14.368 -3.336 -8.420 1.00 92.75 81 LEU A CA 1
ATOM 686 C C . LEU A 1 81 ? 15.737 -3.271 -9.102 1.00 92.75 81 LEU A C 1
ATOM 688 O O . LEU A 1 81 ? 16.760 -3.594 -8.501 1.00 92.75 81 LEU A O 1
ATOM 692 N N . LEU A 1 82 ? 15.752 -2.819 -10.352 1.00 92.12 82 LEU A N 1
ATOM 693 C CA . LEU A 1 82 ? 16.958 -2.498 -11.105 1.00 92.12 82 LEU A CA 1
ATOM 694 C C . LEU A 1 82 ? 17.193 -0.990 -11.055 1.00 92.12 82 LEU A C 1
ATOM 696 O O . LEU A 1 82 ? 16.279 -0.212 -11.325 1.00 92.12 82 LEU A O 1
ATOM 700 N N . ILE A 1 83 ? 18.427 -0.587 -10.760 1.00 89.44 83 ILE A N 1
ATOM 701 C CA . ILE A 1 83 ? 18.843 0.816 -10.777 1.00 89.44 83 ILE A CA 1
ATOM 702 C C . ILE A 1 83 ? 19.601 1.087 -12.074 1.00 89.44 83 ILE A C 1
ATOM 704 O O . ILE A 1 83 ? 20.617 0.447 -12.342 1.00 89.44 83 ILE A O 1
ATOM 708 N N . LYS A 1 84 ? 19.141 2.066 -12.856 1.00 86.38 84 LYS A N 1
ATOM 709 C CA . LYS A 1 84 ? 19.895 2.625 -13.987 1.00 86.38 84 LYS A CA 1
ATOM 710 C C . LYS A 1 84 ? 20.217 4.090 -13.711 1.00 86.38 84 LYS A C 1
ATOM 712 O O . LYS A 1 84 ? 19.437 4.800 -13.079 1.00 86.38 84 LYS A O 1
ATOM 717 N N . SER A 1 85 ? 21.380 4.544 -14.158 1.00 78.00 85 SER A N 1
ATOM 718 C CA . SER A 1 85 ? 21.726 5.964 -14.154 1.00 78.00 85 SER A CA 1
ATOM 719 C C . SER A 1 85 ? 21.051 6.648 -15.337 1.00 78.00 85 SER A C 1
ATOM 721 O O . SER A 1 85 ? 21.278 6.252 -16.479 1.00 78.00 85 SER A O 1
ATOM 723 N N . ASP A 1 86 ? 20.260 7.678 -15.069 1.00 68.44 86 ASP A N 1
ATOM 724 C CA . ASP A 1 86 ? 19.818 8.621 -16.086 1.00 68.44 86 ASP A CA 1
ATOM 725 C C . ASP A 1 86 ? 21.019 9.475 -16.522 1.00 68.44 86 ASP A C 1
ATOM 727 O O . ASP A 1 86 ? 21.656 10.138 -15.697 1.00 68.44 86 ASP A O 1
ATOM 731 N N . ILE A 1 87 ? 21.358 9.404 -17.810 1.00 55.62 87 ILE A N 1
ATOM 732 C CA . ILE A 1 87 ? 22.470 10.139 -18.436 1.00 55.62 87 ILE A CA 1
ATOM 733 C C . ILE A 1 87 ? 21.944 11.443 -19.073 1.00 55.62 87 ILE A C 1
ATOM 735 O O . ILE A 1 87 ? 22.673 12.107 -19.810 1.00 55.62 87 ILE A O 1
ATOM 739 N N . SER A 1 88 ? 20.688 11.844 -18.816 1.00 55.09 88 SER A N 1
ATOM 740 C CA . SER A 1 88 ? 20.151 13.110 -19.323 1.00 55.09 88 SER A CA 1
ATOM 741 C C . SER A 1 88 ? 21.031 14.285 -18.864 1.00 55.09 88 SER A C 1
ATOM 743 O O . SER A 1 88 ? 21.125 14.643 -17.690 1.00 55.09 88 SER A O 1
ATOM 745 N N . LYS A 1 89 ? 21.747 14.873 -19.831 1.00 50.72 89 LYS A N 1
ATOM 746 C CA . LYS A 1 89 ? 22.796 15.894 -19.650 1.00 50.72 89 LYS A CA 1
ATOM 747 C C . LYS A 1 89 ? 22.272 17.250 -19.143 1.00 50.72 89 LYS A C 1
ATOM 749 O O . LYS A 1 89 ? 23.036 18.207 -19.085 1.00 50.72 89 LYS A O 1
ATOM 754 N N . GLU A 1 90 ? 20.993 17.354 -18.786 1.00 53.69 90 GLU A N 1
ATOM 755 C CA . GLU A 1 90 ? 20.317 18.628 -18.507 1.00 53.69 90 GLU A CA 1
ATOM 756 C C . GLU A 1 90 ? 20.388 19.072 -17.041 1.00 53.69 90 GLU A C 1
ATOM 758 O O . GLU A 1 90 ? 20.181 20.244 -16.740 1.00 53.69 90 GLU A O 1
ATOM 763 N N . THR A 1 91 ? 20.744 18.187 -16.107 1.00 50.59 91 THR A N 1
ATOM 764 C CA . THR A 1 91 ? 20.963 18.576 -14.706 1.00 50.59 91 THR A CA 1
ATOM 765 C C . THR A 1 91 ? 22.170 17.836 -14.151 1.00 50.59 91 THR A C 1
ATOM 767 O O . THR A 1 91 ? 22.168 16.613 -14.123 1.00 50.59 91 THR A O 1
ATOM 770 N N . GLY A 1 92 ? 23.203 18.559 -13.706 1.00 50.97 92 GLY A N 1
ATOM 771 C CA . GLY A 1 92 ? 24.539 18.041 -13.358 1.00 50.97 92 GLY A CA 1
ATOM 772 C C . GLY A 1 92 ? 24.648 17.045 -12.190 1.00 50.97 92 GLY A C 1
ATOM 773 O O . GLY A 1 92 ? 25.733 16.891 -11.634 1.00 50.97 92 GLY A O 1
ATOM 774 N N . ARG A 1 93 ? 23.564 16.368 -11.788 1.00 55.31 93 ARG A N 1
ATOM 775 C CA . ARG A 1 93 ? 23.602 15.226 -10.867 1.00 55.31 93 ARG A CA 1
ATOM 776 C C . ARG A 1 93 ? 22.942 14.006 -11.516 1.00 55.31 93 ARG A C 1
ATOM 778 O O . ARG A 1 93 ? 21.781 14.115 -11.909 1.00 55.31 93 ARG A O 1
ATOM 785 N N . PRO A 1 94 ? 23.632 12.853 -11.576 1.00 57.88 94 PRO A N 1
ATOM 786 C CA . PRO A 1 94 ? 23.042 11.626 -12.094 1.00 57.88 94 PRO A CA 1
ATOM 787 C C . PRO A 1 94 ? 21.815 11.247 -11.260 1.00 57.88 94 PRO A C 1
ATOM 789 O O . PRO A 1 94 ? 21.874 11.210 -10.028 1.00 57.88 94 PRO A O 1
ATOM 792 N N . LYS A 1 95 ? 20.690 10.984 -11.931 1.00 72.56 95 LYS A N 1
ATOM 793 C CA . LYS A 1 95 ? 19.471 10.490 -11.281 1.00 72.56 95 LYS A CA 1
ATOM 794 C C . LYS A 1 95 ? 19.460 8.967 -11.354 1.00 72.56 95 LYS A C 1
ATOM 796 O O . LYS A 1 95 ? 19.770 8.384 -12.387 1.00 72.56 95 LYS A O 1
ATOM 801 N N . HIS A 1 96 ? 19.104 8.318 -10.251 1.00 82.81 96 HIS A N 1
ATOM 802 C CA . HIS A 1 96 ? 18.864 6.879 -10.229 1.00 82.81 96 HIS A CA 1
ATOM 803 C C . HIS A 1 96 ? 17.406 6.612 -10.594 1.00 82.81 96 HIS A C 1
ATOM 805 O O . HIS A 1 96 ? 16.500 7.054 -9.880 1.00 82.81 96 HIS A O 1
ATOM 811 N N . LEU A 1 97 ? 17.205 5.909 -11.705 1.00 87.62 97 LEU A N 1
ATOM 812 C CA . LEU A 1 97 ? 15.914 5.409 -12.152 1.00 87.62 97 LEU A CA 1
ATOM 813 C C . LEU A 1 97 ? 15.746 3.974 -11.671 1.00 87.62 97 LEU A C 1
ATOM 815 O O . LEU A 1 97 ? 16.624 3.134 -11.880 1.00 87.62 97 LEU A O 1
ATOM 819 N N . TYR A 1 98 ? 14.613 3.712 -11.032 1.00 89.62 98 TYR A N 1
ATOM 820 C CA . TYR A 1 98 ? 14.232 2.389 -10.568 1.00 89.62 98 TYR A CA 1
ATOM 821 C C . TYR A 1 98 ? 13.263 1.750 -11.556 1.00 89.62 98 TYR A C 1
ATOM 823 O O . TYR A 1 98 ? 12.276 2.369 -11.953 1.00 89.62 98 TYR A O 1
ATOM 831 N N . PHE A 1 99 ? 13.539 0.496 -11.897 1.00 91.69 99 PHE A N 1
ATOM 832 C CA . PHE A 1 99 ? 12.711 -0.346 -12.753 1.00 91.69 99 PHE A CA 1
ATOM 833 C C . PHE A 1 99 ? 12.352 -1.625 -12.009 1.00 91.69 99 PHE A C 1
ATOM 835 O O . PHE A 1 99 ? 13.167 -2.156 -11.253 1.00 91.69 99 PHE A O 1
ATOM 842 N N . LEU A 1 100 ? 11.144 -2.134 -12.230 1.00 93.44 100 LEU A N 1
ATOM 843 C CA . LEU A 1 100 ? 10.731 -3.420 -11.682 1.00 93.44 100 LEU A CA 1
ATOM 844 C C . LEU A 1 100 ? 11.417 -4.551 -12.464 1.00 93.44 100 LEU A C 1
ATOM 846 O O . LEU A 1 100 ? 11.469 -4.505 -13.690 1.00 93.44 100 LEU A O 1
ATOM 850 N N . THR A 1 101 ? 11.978 -5.535 -11.763 1.00 95.12 101 THR A N 1
ATOM 851 C CA . THR A 1 101 ? 12.566 -6.736 -12.385 1.00 95.12 101 THR A CA 1
ATOM 852 C C . THR A 1 101 ? 11.557 -7.880 -12.409 1.00 95.12 101 THR A C 1
ATOM 854 O O . THR A 1 101 ? 10.607 -7.866 -11.630 1.00 95.12 101 THR A O 1
ATOM 857 N N . ASP A 1 102 ? 11.817 -8.934 -13.187 1.00 95.50 102 ASP A N 1
ATOM 858 C CA . ASP A 1 102 ? 11.008 -10.166 -13.163 1.00 95.50 102 ASP A CA 1
ATOM 859 C C . ASP A 1 102 ? 10.916 -10.768 -11.751 1.00 95.50 102 ASP A C 1
ATOM 861 O O . ASP A 1 102 ? 9.870 -11.252 -11.321 1.00 95.50 102 ASP A O 1
ATOM 865 N N . LYS A 1 103 ? 12.006 -10.681 -10.972 1.00 95.75 103 LYS A N 1
ATOM 866 C CA . LYS A 1 103 ? 12.005 -11.092 -9.561 1.00 95.75 103 LYS A CA 1
ATOM 867 C C . LYS A 1 103 ? 11.048 -10.232 -8.730 1.00 95.75 103 LYS A C 1
ATOM 869 O O . LYS A 1 103 ? 10.330 -10.766 -7.888 1.00 95.75 103 LYS A O 1
ATOM 874 N N . GLY A 1 104 ? 11.040 -8.918 -8.956 1.00 95.12 104 GLY A N 1
ATOM 875 C CA . GLY A 1 104 ? 10.099 -7.997 -8.323 1.00 95.12 104 GLY A CA 1
ATOM 876 C C . GLY A 1 104 ? 8.650 -8.266 -8.733 1.00 95.12 104 GLY A C 1
ATOM 877 O O . GLY A 1 104 ? 7.766 -8.243 -7.878 1.00 95.12 104 GLY A O 1
ATOM 878 N N . GLU A 1 105 ? 8.401 -8.592 -10.003 1.00 93.81 105 GLU A N 1
ATOM 879 C CA . GLU A 1 105 ? 7.070 -8.966 -10.492 1.00 93.81 105 GLU A CA 1
ATOM 880 C C . GLU A 1 105 ? 6.560 -10.249 -9.831 1.00 93.81 105 GLU A C 1
ATOM 882 O O . GLU A 1 105 ? 5.445 -10.262 -9.305 1.00 93.81 105 GLU A O 1
ATOM 887 N N . ASN A 1 106 ? 7.392 -11.290 -9.767 1.00 96.00 106 ASN A N 1
ATOM 888 C CA . ASN A 1 106 ? 7.050 -12.542 -9.090 1.00 96.00 106 ASN A CA 1
ATOM 889 C C . ASN A 1 106 ? 6.777 -12.313 -7.598 1.00 96.00 106 ASN A C 1
ATOM 891 O O . ASN A 1 106 ? 5.729 -12.715 -7.094 1.00 96.00 106 ASN A O 1
ATOM 895 N N . LYS A 1 107 ? 7.641 -11.555 -6.907 1.00 95.75 107 LYS A N 1
ATOM 896 C CA . LYS A 1 107 ? 7.414 -11.184 -5.501 1.00 95.75 107 LYS A CA 1
ATOM 897 C C . LYS A 1 107 ? 6.105 -10.404 -5.325 1.00 95.75 107 LYS A C 1
ATOM 899 O O . LYS A 1 107 ? 5.396 -10.607 -4.345 1.00 95.75 107 LYS A O 1
ATOM 904 N N . SER A 1 108 ? 5.755 -9.525 -6.266 1.00 93.38 108 SER A N 1
ATOM 905 C CA . SER A 1 108 ? 4.478 -8.799 -6.257 1.00 93.38 108 SER A CA 1
ATOM 906 C C . SER A 1 108 ? 3.276 -9.740 -6.384 1.00 93.38 108 SER A C 1
ATOM 908 O O . SER A 1 108 ? 2.270 -9.561 -5.697 1.00 93.38 108 SER A O 1
ATOM 910 N N . ILE A 1 109 ? 3.362 -10.767 -7.235 1.00 94.25 109 ILE A N 1
ATOM 911 C CA . ILE A 1 109 ? 2.324 -11.801 -7.354 1.00 94.25 109 ILE A CA 1
ATOM 912 C C . ILE A 1 109 ? 2.162 -12.542 -6.022 1.00 94.25 109 ILE A C 1
ATOM 914 O O . ILE A 1 109 ? 1.044 -12.602 -5.507 1.00 94.25 109 ILE A O 1
ATOM 918 N N . ASP A 1 110 ? 3.262 -13.006 -5.429 1.00 95.62 110 ASP A N 1
ATOM 919 C CA . ASP A 1 110 ? 3.248 -13.749 -4.164 1.00 95.62 110 ASP A CA 1
ATOM 920 C C . ASP A 1 110 ? 2.652 -12.920 -3.018 1.00 95.62 110 ASP A C 1
ATOM 922 O O . ASP A 1 110 ? 1.796 -13.392 -2.265 1.00 95.62 110 ASP A O 1
ATOM 926 N N . LEU A 1 111 ? 3.056 -11.650 -2.908 1.00 94.69 111 LEU A N 1
ATOM 927 C CA . LEU A 1 111 ? 2.530 -10.731 -1.901 1.00 94.69 111 LEU A CA 1
ATOM 928 C C . LEU A 1 111 ? 1.031 -10.486 -2.087 1.00 94.69 111 LEU A C 1
ATOM 930 O O . LEU A 1 111 ? 0.283 -10.515 -1.109 1.00 94.69 111 LEU A O 1
ATOM 934 N N . ARG A 1 112 ? 0.563 -10.289 -3.326 1.00 94.25 112 ARG A N 1
ATOM 935 C CA . ARG A 1 112 ? -0.871 -10.108 -3.599 1.00 94.25 112 ARG A CA 1
ATOM 936 C C . ARG A 1 112 ? -1.675 -11.351 -3.239 1.00 94.25 112 ARG A C 1
ATOM 938 O O . ARG A 1 112 ? -2.736 -11.208 -2.644 1.00 94.25 112 ARG A O 1
ATOM 945 N N . GLN A 1 113 ? -1.168 -12.551 -3.517 1.00 92.75 113 GLN A N 1
ATOM 946 C CA . GLN A 1 113 ? -1.823 -13.793 -3.093 1.00 92.75 113 GLN A CA 1
ATOM 947 C C . GLN A 1 113 ? -1.858 -13.926 -1.565 1.00 92.75 113 GLN A C 1
ATOM 949 O O . GLN A 1 113 ? -2.895 -14.260 -0.993 1.00 92.75 113 GLN A O 1
ATOM 954 N N . LYS A 1 114 ? -0.742 -13.635 -0.884 1.00 92.81 114 LYS A N 1
ATOM 955 C CA . LYS A 1 114 ? -0.644 -13.677 0.583 1.00 92.81 114 LYS A CA 1
ATOM 956 C C . LYS A 1 114 ? -1.643 -12.724 1.242 1.00 92.81 114 LYS A C 1
ATOM 958 O O . LYS A 1 114 ? -2.373 -13.124 2.145 1.00 92.81 114 LYS A O 1
ATOM 963 N N . VAL A 1 115 ? -1.690 -11.477 0.779 1.00 91.38 115 VAL A N 1
ATOM 964 C CA . VAL A 1 115 ? -2.591 -10.444 1.305 1.00 91.38 115 VAL A CA 1
ATOM 965 C C . VAL A 1 115 ? -4.045 -10.712 0.902 1.00 91.38 115 VAL A C 1
ATOM 967 O O . VAL A 1 115 ? -4.945 -10.511 1.715 1.00 91.38 115 VAL A O 1
ATOM 970 N N . GLY A 1 116 ? -4.287 -11.227 -0.306 1.00 88.75 116 GLY A N 1
ATOM 971 C CA . GLY A 1 116 ? -5.614 -11.633 -0.776 1.00 88.75 116 GLY A CA 1
ATOM 972 C C . GLY A 1 116 ? -6.261 -12.664 0.146 1.00 88.75 116 GLY A C 1
ATOM 973 O O . GLY A 1 116 ? -7.357 -12.428 0.643 1.00 88.75 116 GLY A O 1
ATOM 974 N N . LYS A 1 117 ? -5.523 -13.717 0.524 1.00 87.06 117 LYS A N 1
ATOM 975 C CA . LYS A 1 117 ? -5.988 -14.727 1.496 1.00 87.06 117 LYS A CA 1
ATOM 976 C C . LYS A 1 117 ? -6.391 -14.133 2.849 1.00 87.06 117 LYS A C 1
ATOM 978 O O . LYS A 1 117 ? -7.304 -14.634 3.500 1.00 87.06 117 LYS A O 1
ATOM 983 N N . ILE A 1 118 ? -5.722 -13.064 3.2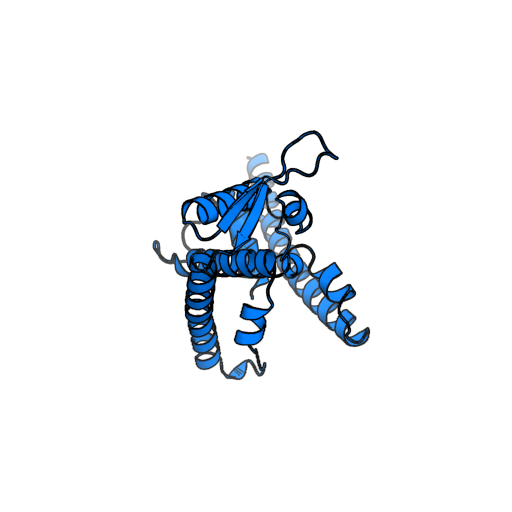91 1.00 86.19 118 ILE A N 1
ATOM 984 C CA . ILE A 1 118 ? -6.089 -12.358 4.527 1.00 86.19 118 ILE A CA 1
ATOM 985 C C . ILE A 1 118 ? -7.438 -11.651 4.353 1.00 86.19 118 ILE A C 1
ATOM 987 O O . ILE A 1 118 ? -8.280 -11.726 5.246 1.00 86.19 118 ILE A O 1
ATOM 991 N N . PHE A 1 119 ? -7.670 -10.992 3.215 1.00 84.88 119 PHE A N 1
ATOM 992 C CA . PHE A 1 119 ? -8.963 -10.368 2.925 1.00 84.88 119 PHE A CA 1
ATOM 993 C C . PHE A 1 119 ? -10.085 -11.397 2.764 1.00 84.88 119 PHE A C 1
ATOM 995 O O . PHE A 1 119 ? -11.158 -11.197 3.326 1.00 84.88 119 PHE A O 1
ATOM 1002 N N . GLU A 1 120 ? -9.832 -12.517 2.087 1.00 82.56 120 GLU A N 1
ATOM 1003 C CA . GLU A 1 120 ? -10.777 -13.637 1.992 1.00 82.56 120 GLU A CA 1
ATOM 1004 C C . GLU A 1 120 ? -11.154 -14.171 3.377 1.00 82.56 120 GLU A C 1
ATOM 1006 O O . GLU A 1 120 ? -12.336 -14.335 3.681 1.00 82.56 120 GLU A O 1
ATOM 1011 N N . PHE A 1 121 ? -10.163 -14.375 4.251 1.00 80.44 121 PHE A N 1
ATOM 1012 C CA . PHE A 1 121 ? -10.393 -14.798 5.631 1.00 80.44 121 PHE A CA 1
ATOM 1013 C C . PHE A 1 121 ? -11.265 -13.799 6.406 1.00 80.44 121 PHE A C 1
ATOM 1015 O O . PHE A 1 121 ? -12.188 -14.204 7.115 1.00 80.44 121 PHE A O 1
ATOM 1022 N N . ILE A 1 122 ? -11.003 -12.495 6.264 1.00 78.19 122 ILE A N 1
ATOM 1023 C CA . ILE A 1 122 ? -11.808 -11.440 6.895 1.00 78.19 122 ILE A CA 1
ATOM 1024 C C . ILE A 1 122 ? -13.244 -11.477 6.361 1.00 78.19 122 ILE A C 1
ATOM 1026 O O . ILE A 1 122 ? -14.179 -11.506 7.158 1.00 78.19 122 ILE A O 1
ATOM 1030 N N . ASN A 1 123 ? -13.432 -11.540 5.042 1.00 77.81 123 ASN A N 1
ATOM 1031 C CA . ASN A 1 123 ? -14.760 -11.594 4.426 1.00 77.81 123 ASN A CA 1
ATOM 1032 C C . ASN A 1 123 ? -15.550 -12.821 4.898 1.00 77.81 123 ASN A C 1
ATOM 1034 O O . ASN A 1 123 ? -16.718 -12.702 5.257 1.00 77.81 123 ASN A O 1
ATOM 1038 N N . HIS A 1 124 ? -14.900 -13.986 4.975 1.00 77.00 124 HIS A N 1
ATOM 1039 C CA . HIS A 1 124 ? -15.525 -15.211 5.470 1.00 77.00 124 HIS A CA 1
ATOM 1040 C C . HIS A 1 124 ? -15.938 -15.103 6.945 1.00 77.00 124 HIS A C 1
ATOM 1042 O O . HIS A 1 124 ? -16.971 -15.634 7.348 1.00 77.00 124 HIS A O 1
ATOM 1048 N N . ARG A 1 125 ? -15.139 -14.415 7.770 1.00 75.19 125 ARG A N 1
ATOM 1049 C CA . ARG A 1 125 ? -15.404 -14.282 9.208 1.00 75.19 125 ARG A CA 1
ATOM 1050 C C . ARG A 1 125 ? -16.422 -13.189 9.542 1.00 75.19 125 ARG A C 1
ATOM 1052 O O . ARG A 1 125 ? -17.044 -13.269 10.599 1.00 75.19 125 ARG A O 1
ATOM 1059 N N . PHE A 1 126 ? -16.595 -12.207 8.658 1.00 74.44 126 PHE A N 1
ATOM 1060 C CA . PHE A 1 126 ? -17.477 -11.051 8.846 1.00 74.44 126 PHE A CA 1
ATOM 1061 C C . PHE A 1 126 ? -18.424 -10.842 7.642 1.00 74.44 126 PHE A C 1
ATOM 1063 O O . PHE A 1 126 ? -18.393 -9.782 7.003 1.00 74.44 126 PHE A O 1
ATOM 1070 N N . PRO A 1 127 ? -19.291 -11.829 7.335 1.00 66.75 127 PRO A N 1
ATOM 1071 C CA . PRO A 1 127 ? -20.157 -11.801 6.151 1.00 66.75 127 PRO A CA 1
ATOM 1072 C C . PRO A 1 127 ? -21.231 -10.702 6.209 1.00 66.75 127 PRO A C 1
ATOM 1074 O O . PRO A 1 127 ? -21.695 -10.231 5.177 1.00 66.75 127 PRO A O 1
ATOM 1077 N N . GLU A 1 128 ? -21.595 -10.238 7.407 1.00 60.53 128 GLU A N 1
ATOM 1078 C CA . GLU A 1 128 ? -22.628 -9.213 7.633 1.00 60.53 128 GLU A CA 1
ATOM 1079 C C . GLU A 1 128 ? -22.207 -7.795 7.205 1.00 60.53 128 GLU A C 1
ATOM 1081 O O . GLU A 1 128 ? -23.007 -6.866 7.269 1.00 60.53 128 GLU A O 1
ATOM 1086 N N . SER A 1 129 ? -20.958 -7.599 6.766 1.00 59.66 129 SER A N 1
ATOM 1087 C CA . SER A 1 129 ? -20.447 -6.275 6.384 1.00 59.66 129 SER A CA 1
ATOM 1088 C C . SER A 1 129 ? -21.114 -5.679 5.135 1.00 59.66 129 SER A C 1
ATOM 1090 O O . SER A 1 129 ? -20.970 -4.478 4.909 1.00 59.66 129 SER A O 1
ATOM 1092 N N . GLY A 1 130 ? -21.846 -6.479 4.344 1.00 56.03 130 GLY A N 1
ATOM 1093 C CA . GLY A 1 130 ? -22.701 -6.028 3.234 1.00 56.03 130 GLY A CA 1
ATOM 1094 C C . GLY A 1 130 ? -21.986 -5.312 2.079 1.00 56.03 130 GLY A C 1
ATOM 1095 O O . GLY A 1 130 ? -22.629 -4.943 1.102 1.00 56.03 130 GLY A O 1
ATOM 1096 N N . MET A 1 131 ? -20.671 -5.104 2.171 1.00 56.88 131 MET A N 1
ATOM 1097 C CA . MET A 1 131 ? -19.860 -4.477 1.134 1.00 56.88 131 MET A CA 1
ATOM 1098 C C . MET A 1 131 ? -19.211 -5.549 0.266 1.00 56.88 131 MET A C 1
ATOM 1100 O O . MET A 1 131 ? -18.380 -6.323 0.743 1.00 56.88 131 MET A O 1
ATOM 1104 N N . GLU A 1 132 ? -19.515 -5.533 -1.031 1.00 68.31 132 GLU A N 1
ATOM 1105 C CA . GLU A 1 132 ? -18.698 -6.204 -2.043 1.00 68.31 132 GLU A CA 1
ATOM 1106 C C . GLU A 1 132 ? -17.336 -5.497 -2.138 1.00 68.31 132 GLU A C 1
ATOM 1108 O O . GLU A 1 132 ? -17.133 -4.558 -2.909 1.00 68.31 132 GLU A O 1
ATOM 1113 N N . PHE A 1 133 ? -16.383 -5.908 -1.299 1.00 75.06 133 PHE A N 1
ATOM 1114 C CA . PHE A 1 133 ? -15.001 -5.454 -1.404 1.00 75.06 133 PHE A CA 1
ATOM 1115 C C . PHE A 1 133 ? -14.218 -6.353 -2.366 1.00 75.06 133 PHE A C 1
ATOM 1117 O O . PHE A 1 133 ? -13.784 -7.451 -2.007 1.00 75.06 133 PHE A O 1
ATOM 1124 N N . ASP A 1 134 ? -13.993 -5.854 -3.582 1.00 82.25 134 ASP A N 1
ATOM 1125 C CA . ASP A 1 134 ? -13.091 -6.471 -4.559 1.00 82.25 134 ASP A CA 1
ATOM 1126 C C . ASP A 1 134 ? -11.625 -6.209 -4.172 1.00 82.25 134 ASP A C 1
ATOM 1128 O O . ASP A 1 134 ? -10.984 -5.222 -4.564 1.00 82.25 134 ASP A O 1
ATOM 1132 N N . HIS A 1 135 ? -11.097 -7.115 -3.351 1.00 83.06 135 HIS A N 1
ATOM 1133 C CA . HIS A 1 135 ? -9.730 -7.041 -2.860 1.00 83.06 135 HIS A CA 1
ATOM 1134 C C . HIS A 1 135 ? -8.691 -7.258 -3.972 1.00 83.06 135 HIS A C 1
ATOM 1136 O O . HIS A 1 135 ? -7.593 -6.706 -3.886 1.00 83.06 135 HIS A O 1
ATOM 1142 N N . GLU A 1 136 ? -9.012 -7.998 -5.037 1.00 85.56 136 GLU A N 1
ATOM 1143 C CA . GLU A 1 136 ? -8.096 -8.189 -6.161 1.00 85.56 136 GLU A CA 1
ATOM 1144 C C . GLU A 1 136 ? -7.873 -6.886 -6.921 1.00 85.56 136 GLU A C 1
ATOM 1146 O O . GLU A 1 136 ? -6.729 -6.497 -7.187 1.00 85.56 136 GLU A O 1
ATOM 1151 N N . LYS A 1 137 ? -8.966 -6.194 -7.261 1.00 85.50 137 LYS A N 1
ATOM 1152 C CA . LYS A 1 137 ? -8.910 -4.894 -7.932 1.00 85.50 137 LYS A CA 1
ATOM 1153 C C . LYS A 1 137 ? -8.161 -3.879 -7.082 1.00 85.50 137 LYS A C 1
ATOM 1155 O O . LYS A 1 137 ? -7.326 -3.140 -7.607 1.00 85.50 137 LYS A O 1
ATOM 1160 N N . PHE A 1 138 ? -8.397 -3.884 -5.769 1.00 85.06 138 PHE A N 1
ATOM 1161 C CA . PHE A 1 138 ? -7.638 -3.062 -4.832 1.00 85.06 138 PHE A CA 1
ATOM 1162 C C . PHE A 1 138 ? -6.134 -3.370 -4.888 1.00 85.06 138 PHE A C 1
ATOM 1164 O O . PHE A 1 138 ? -5.336 -2.465 -5.118 1.00 85.06 138 PHE A O 1
ATOM 1171 N N . LEU A 1 139 ? -5.729 -4.634 -4.741 1.00 85.56 139 LEU A N 1
ATOM 1172 C CA . LEU A 1 139 ? -4.315 -5.024 -4.694 1.00 85.56 139 LEU A CA 1
ATOM 1173 C C . LEU A 1 139 ? -3.567 -4.787 -6.015 1.00 85.56 139 LEU A C 1
ATOM 1175 O O . LEU A 1 139 ? -2.360 -4.543 -6.006 1.00 85.56 139 LEU A O 1
ATOM 1179 N N . LYS A 1 140 ? -4.267 -4.838 -7.153 1.00 86.50 140 LYS A N 1
ATOM 1180 C CA . LYS A 1 140 ? -3.704 -4.520 -8.475 1.00 86.50 140 LYS A CA 1
ATOM 1181 C C . LYS A 1 140 ? -3.574 -3.010 -8.711 1.00 86.50 140 LYS A C 1
ATOM 1183 O O . LYS A 1 140 ? -2.624 -2.594 -9.365 1.00 86.50 140 LYS A O 1
ATOM 1188 N N . GLY A 1 141 ? -4.511 -2.207 -8.203 1.00 80.31 141 GLY A N 1
ATOM 1189 C CA . GLY A 1 141 ? -4.582 -0.766 -8.477 1.00 80.31 141 GLY A CA 1
ATOM 1190 C C . GLY A 1 141 ? -3.997 0.145 -7.396 1.00 80.31 141 GLY A C 1
ATOM 1191 O O . GLY A 1 141 ? -3.803 1.332 -7.646 1.00 80.31 141 GLY A O 1
ATOM 1192 N N . ALA A 1 142 ? -3.735 -0.362 -6.190 1.00 81.38 142 ALA A N 1
ATOM 1193 C CA . ALA A 1 142 ? -3.279 0.469 -5.083 1.00 81.38 142 ALA A CA 1
ATOM 1194 C C . ALA A 1 142 ? -1.821 0.919 -5.266 1.00 81.38 142 ALA A C 1
ATOM 1196 O O . ALA A 1 142 ? -0.900 0.105 -5.339 1.00 81.38 142 ALA A O 1
ATOM 1197 N N . THR A 1 143 ? -1.622 2.233 -5.288 1.00 79.62 143 THR A N 1
ATOM 1198 C CA . THR A 1 143 ? -0.329 2.925 -5.391 1.00 79.62 143 THR A CA 1
ATOM 1199 C C . THR A 1 143 ? -0.142 3.853 -4.194 1.00 79.62 143 THR A C 1
ATOM 1201 O O . THR A 1 143 ? -1.101 4.167 -3.485 1.00 79.62 143 THR A O 1
ATOM 1204 N N . PHE A 1 144 ? 1.070 4.374 -3.981 1.00 69.88 144 PHE A N 1
ATOM 1205 C CA . PHE A 1 144 ? 1.288 5.356 -2.912 1.00 69.88 144 PHE A CA 1
ATOM 1206 C C . PHE A 1 144 ? 0.515 6.665 -3.093 1.00 69.88 144 PHE A C 1
ATOM 1208 O O . PHE A 1 144 ? 0.187 7.297 -2.090 1.00 69.88 144 PHE A O 1
ATOM 1215 N N . SER A 1 145 ? 0.177 7.051 -4.328 1.00 64.00 145 SER A N 1
ATOM 1216 C CA . SER A 1 145 ? -0.584 8.279 -4.604 1.00 64.00 145 SER A CA 1
ATOM 1217 C C . SER A 1 145 ? -1.956 8.313 -3.929 1.00 64.00 145 SER A C 1
ATOM 1219 O O . SER A 1 145 ? -2.414 9.370 -3.504 1.00 64.00 145 SER A O 1
ATOM 1221 N N . VAL A 1 146 ? -2.594 7.153 -3.767 1.00 61.06 146 VAL A N 1
ATOM 1222 C CA . VAL A 1 146 ? -3.883 7.031 -3.069 1.00 61.06 146 VAL A CA 1
ATOM 1223 C C . VAL A 1 146 ? -3.753 7.405 -1.590 1.00 61.06 146 VAL A C 1
ATOM 1225 O O . VAL A 1 146 ? -4.659 7.980 -0.992 1.00 61.06 146 VAL A O 1
ATOM 1228 N N . TRP A 1 147 ? -2.612 7.078 -0.990 1.00 61.00 147 TRP A N 1
ATOM 1229 C CA . TRP A 1 147 ? -2.383 7.184 0.451 1.00 61.00 147 TRP A CA 1
ATOM 1230 C C . TRP A 1 147 ? -1.712 8.491 0.853 1.00 61.00 147 TRP A C 1
ATOM 1232 O O . TRP A 1 147 ? -1.811 8.915 2.004 1.00 61.00 147 TRP A O 1
ATOM 1242 N N . SER A 1 148 ? -1.032 9.131 -0.093 1.00 60.47 148 SER A N 1
ATOM 1243 C CA . SER A 1 148 ? -0.287 10.362 0.118 1.00 60.47 148 SER A CA 1
ATOM 1244 C C . SER A 1 148 ? -1.166 11.582 0.332 1.00 60.47 148 SER A C 1
ATOM 1246 O O . SER A 1 148 ? -0.854 12.422 1.176 1.00 60.47 148 SER A O 1
ATOM 1248 N N . SER A 1 149 ? -2.247 11.666 -0.441 1.00 68.00 149 SER A N 1
ATOM 1249 C CA . SER A 1 149 ? -3.253 12.715 -0.342 1.00 68.00 149 SER A CA 1
ATOM 1250 C C . SER A 1 149 ? -4.620 12.117 -0.688 1.00 68.00 149 SER A C 1
ATOM 1252 O O . SER A 1 149 ? -5.090 12.236 -1.820 1.00 68.00 149 SER A O 1
ATOM 1254 N N . PRO A 1 150 ? -5.262 11.416 0.268 1.00 69.00 150 PRO A N 1
ATOM 1255 C CA . PRO A 1 150 ? -6.534 10.741 0.017 1.00 69.00 150 PRO A CA 1
ATOM 1256 C C . PRO A 1 150 ? -7.634 11.724 -0.400 1.00 69.00 150 PRO A C 1
ATOM 1258 O O . PRO A 1 150 ? -8.505 11.362 -1.182 1.00 69.00 150 PRO A O 1
ATOM 1261 N N . VAL A 1 151 ? -7.564 12.978 0.061 1.00 76.56 151 VAL A N 1
ATOM 1262 C CA . VAL A 1 151 ? -8.487 14.043 -0.352 1.00 76.56 151 VAL A CA 1
ATOM 1263 C C . VAL A 1 151 ? -8.274 14.406 -1.823 1.00 76.56 151 VAL A C 1
ATOM 1265 O O . VAL A 1 151 ? -9.221 14.328 -2.600 1.00 76.56 151 VAL A O 1
ATOM 1268 N N . GLU A 1 152 ? -7.045 14.741 -2.237 1.00 75.88 152 GLU A N 1
ATOM 1269 C CA . GLU A 1 152 ? -6.749 15.070 -3.643 1.00 75.88 152 GLU A CA 1
ATOM 1270 C C . GLU A 1 152 ? -7.094 13.911 -4.581 1.00 75.88 152 GLU A C 1
ATOM 1272 O O . GLU A 1 152 ? -7.671 14.131 -5.644 1.00 75.88 152 GLU A O 1
ATOM 1277 N N . TYR A 1 153 ? -6.811 12.675 -4.162 1.00 73.25 153 TYR A N 1
ATOM 1278 C CA . TYR A 1 153 ? -7.141 11.482 -4.933 1.00 73.25 153 TYR A CA 1
ATOM 1279 C C . TYR A 1 153 ? -8.650 11.349 -5.191 1.00 73.25 153 TYR A C 1
ATOM 1281 O O . TYR A 1 153 ? -9.056 11.078 -6.319 1.00 73.25 153 TYR A O 1
ATOM 1289 N N . ILE A 1 154 ? -9.498 11.578 -4.180 1.00 81.06 154 ILE A N 1
ATOM 1290 C CA . ILE A 1 154 ? -10.960 11.581 -4.363 1.00 81.06 154 ILE A CA 1
ATOM 1291 C C . ILE A 1 154 ? -11.402 12.731 -5.271 1.00 81.06 154 ILE A C 1
ATOM 1293 O O . ILE A 1 154 ? -12.251 12.531 -6.141 1.00 81.06 154 ILE A O 1
ATOM 1297 N N . MET A 1 155 ? -10.801 13.913 -5.128 1.00 83.38 155 MET A N 1
ATOM 1298 C CA . MET A 1 155 ? -11.145 15.070 -5.957 1.00 83.38 155 MET A CA 1
ATOM 1299 C C . MET A 1 155 ? -10.833 14.850 -7.444 1.00 83.38 155 MET A C 1
ATOM 1301 O O . MET A 1 155 ? -11.610 15.294 -8.291 1.00 83.38 155 MET A O 1
ATOM 1305 N N . GLN A 1 156 ? -9.756 14.123 -7.758 1.00 81.62 156 GLN A N 1
ATOM 1306 C CA . GLN A 1 156 ? -9.318 13.810 -9.125 1.00 81.62 156 GLN A CA 1
ATOM 1307 C C . GLN A 1 156 ? -10.071 12.643 -9.779 1.00 81.62 156 GLN A C 1
ATOM 1309 O O . GLN A 1 156 ? -9.943 12.445 -10.986 1.00 81.62 156 GLN A O 1
ATOM 1314 N N . LYS A 1 157 ? -10.847 11.859 -9.020 1.00 78.06 157 LYS A N 1
ATOM 1315 C CA . LYS A 1 157 ? -11.610 10.744 -9.590 1.00 78.06 157 LYS A CA 1
ATOM 1316 C C . LYS A 1 157 ? -12.745 11.219 -10.492 1.00 78.06 157 LYS A C 1
ATOM 1318 O O . LYS A 1 157 ? -13.433 12.197 -10.187 1.00 78.06 157 LYS A O 1
ATOM 1323 N N . ASP A 1 158 ? -12.980 10.442 -11.542 1.00 88.12 158 ASP A N 1
ATOM 1324 C CA . ASP A 1 158 ? -14.143 10.564 -12.417 1.00 88.12 158 ASP A CA 1
ATOM 1325 C C . ASP A 1 158 ? -15.357 9.864 -11.781 1.00 88.12 158 ASP A C 1
ATOM 1327 O O . ASP A 1 158 ? -15.700 8.729 -12.100 1.00 88.12 158 ASP A O 1
ATOM 1331 N N . ILE A 1 159 ? -15.908 10.510 -10.753 1.00 87.00 159 ILE A N 1
ATOM 1332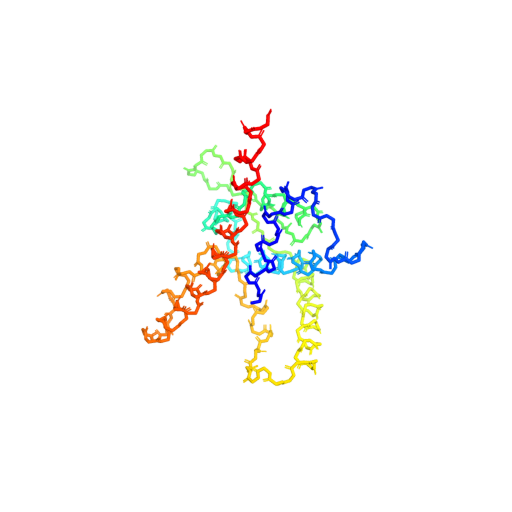 C CA . ILE A 1 159 ? -17.116 10.116 -10.013 1.00 87.00 159 ILE A CA 1
ATOM 1333 C C . ILE A 1 159 ? -17.953 11.370 -9.739 1.00 87.00 159 ILE A C 1
ATOM 1335 O O . ILE A 1 159 ? -17.446 12.495 -9.842 1.00 87.00 159 ILE A O 1
ATOM 1339 N N . THR A 1 160 ? -19.217 11.199 -9.358 1.00 90.88 160 THR A N 1
ATOM 1340 C CA . THR A 1 160 ? -20.125 12.332 -9.138 1.00 90.88 160 THR A CA 1
ATOM 1341 C C . THR A 1 160 ? -19.696 13.192 -7.941 1.00 90.88 160 THR A C 1
ATOM 1343 O O . THR A 1 160 ? -19.057 12.722 -6.996 1.00 90.88 160 THR A O 1
ATOM 1346 N N . ASN A 1 161 ? -20.067 14.477 -7.945 1.00 90.75 161 ASN A N 1
ATOM 1347 C CA . ASN A 1 161 ? -19.782 15.373 -6.815 1.00 90.75 161 ASN A CA 1
ATOM 1348 C C . ASN A 1 161 ? -20.479 14.925 -5.521 1.00 90.75 161 ASN A C 1
ATOM 1350 O O . ASN A 1 161 ? -19.937 15.134 -4.437 1.00 90.75 161 ASN A O 1
ATOM 1354 N N . GLU A 1 162 ? -21.645 14.288 -5.631 1.00 88.38 162 GLU A N 1
ATOM 1355 C CA . GLU A 1 162 ? -22.367 13.716 -4.494 1.00 88.38 162 GLU A CA 1
ATOM 1356 C C . GLU A 1 162 ? -21.592 12.547 -3.869 1.00 88.38 162 GLU A C 1
ATOM 1358 O O . GLU A 1 162 ? -21.375 12.523 -2.657 1.00 88.38 162 GLU A O 1
ATOM 1363 N N . GLU A 1 163 ? -21.067 11.628 -4.685 1.00 78.69 163 GLU A N 1
ATOM 1364 C CA . GLU A 1 163 ? -20.199 10.546 -4.204 1.00 78.69 163 GLU A CA 1
ATOM 1365 C C . GLU A 1 163 ? -18.908 11.081 -3.572 1.00 78.69 163 GLU A C 1
ATOM 1367 O O . GLU A 1 163 ? -18.506 10.602 -2.509 1.00 78.69 163 GLU A O 1
ATOM 1372 N N . LYS A 1 164 ? -18.274 12.104 -4.169 1.00 85.94 164 LYS A N 1
ATOM 1373 C CA . LYS A 1 164 ? -17.095 12.767 -3.575 1.00 85.94 164 LYS A CA 1
ATOM 1374 C C . LYS A 1 164 ? -17.421 13.334 -2.198 1.00 85.94 164 LYS A C 1
ATOM 1376 O O . LYS A 1 164 ? -16.672 13.084 -1.253 1.00 85.94 164 LYS A O 1
ATOM 1381 N N . LEU A 1 165 ? -18.530 14.066 -2.079 1.00 87.69 165 LEU A N 1
ATOM 1382 C CA . LEU A 1 165 ? -18.963 14.667 -0.820 1.00 87.69 165 LEU A CA 1
ATOM 1383 C C . LEU A 1 165 ? -19.203 13.594 0.244 1.00 87.69 165 LEU A C 1
ATOM 1385 O O . LEU A 1 165 ? -18.642 13.692 1.332 1.00 87.69 165 LEU A O 1
ATOM 1389 N N . ASN A 1 166 ? -19.940 12.535 -0.096 1.00 82.06 166 ASN A N 1
ATOM 1390 C CA . ASN A 1 166 ? -20.209 11.424 0.814 1.00 82.06 166 ASN A CA 1
ATOM 1391 C C . ASN A 1 166 ? -18.912 10.793 1.338 1.00 82.06 166 ASN A C 1
ATOM 1393 O O . ASN A 1 166 ? -18.740 10.635 2.549 1.00 82.06 166 ASN A O 1
ATOM 1397 N N . VAL A 1 167 ? -17.961 10.483 0.450 1.00 81.00 167 VAL A N 1
ATOM 1398 C CA . VAL A 1 167 ? -16.663 9.912 0.841 1.00 81.00 167 VAL A CA 1
ATOM 1399 C C . VAL A 1 167 ? -15.888 10.858 1.765 1.00 81.00 167 VAL A C 1
ATOM 1401 O O . VAL A 1 167 ? -15.371 10.414 2.794 1.00 81.00 167 VAL A O 1
ATOM 1404 N N . LEU A 1 168 ? -15.829 12.154 1.443 1.00 80.25 168 LEU A N 1
ATOM 1405 C CA . LEU A 1 168 ? -15.140 13.149 2.271 1.00 80.25 168 LEU A CA 1
ATOM 1406 C C . LEU A 1 168 ? -15.800 13.311 3.647 1.00 80.25 168 LEU A C 1
ATOM 1408 O O . LEU A 1 168 ? -15.089 13.383 4.649 1.00 80.25 168 LEU A O 1
ATOM 1412 N N . THR A 1 169 ? -17.131 13.282 3.729 1.00 80.94 169 THR A N 1
ATOM 1413 C CA . THR A 1 169 ? -17.868 13.320 5.001 1.00 80.94 169 THR A CA 1
ATOM 1414 C C . THR A 1 169 ? -17.551 12.108 5.880 1.00 80.94 169 THR A C 1
ATOM 1416 O O . THR A 1 169 ? -17.331 12.256 7.085 1.00 80.94 169 THR A O 1
ATOM 1419 N N . TYR A 1 170 ? -17.471 10.903 5.307 1.00 75.75 170 TYR A N 1
ATOM 1420 C CA . TYR A 1 170 ? -17.046 9.721 6.064 1.00 75.75 170 TYR A CA 1
ATOM 1421 C C . TYR A 1 170 ? -15.604 9.852 6.573 1.00 75.75 170 TYR A C 1
ATOM 1423 O O . TYR A 1 170 ? -15.346 9.572 7.746 1.00 75.75 170 TYR A O 1
ATOM 1431 N N . MET A 1 171 ? -14.676 10.328 5.732 1.00 79.31 171 MET A N 1
ATOM 1432 C CA . MET A 1 171 ? -13.285 10.577 6.140 1.00 79.31 171 MET A CA 1
ATOM 1433 C C . MET A 1 171 ? -13.199 11.599 7.281 1.00 79.31 171 MET A C 1
ATOM 1435 O O . MET A 1 171 ? -12.481 11.383 8.259 1.00 79.31 171 MET A O 1
ATOM 1439 N N . GLU A 1 172 ? -13.952 12.696 7.185 1.00 78.69 172 GLU A N 1
ATOM 1440 C CA . GLU A 1 172 ? -14.016 13.728 8.218 1.00 78.69 172 GLU A CA 1
ATOM 1441 C C . GLU A 1 172 ? -14.522 13.158 9.550 1.00 78.69 172 GLU A C 1
ATOM 1443 O O . GLU A 1 172 ? -13.927 13.401 10.605 1.00 78.69 172 GLU A O 1
ATOM 1448 N N . LYS A 1 173 ? -15.591 12.354 9.517 1.00 76.38 173 LYS A N 1
ATOM 1449 C CA . LYS A 1 173 ? -16.158 11.711 10.709 1.00 76.38 173 LYS A CA 1
ATOM 1450 C C . LYS A 1 173 ? -15.138 10.813 11.415 1.00 76.38 173 LYS A C 1
ATOM 1452 O O . LYS A 1 173 ? -15.014 10.883 12.642 1.00 76.38 173 LYS A O 1
ATOM 1457 N N . ASP A 1 174 ? -14.382 10.018 10.659 1.00 70.12 174 ASP A N 1
ATOM 1458 C CA . ASP A 1 174 ? -13.322 9.156 11.194 1.00 70.12 174 ASP A CA 1
ATOM 1459 C C . ASP A 1 174 ? -12.217 9.976 11.880 1.00 70.12 174 ASP A C 1
ATOM 1461 O O . ASP A 1 174 ? -11.831 9.688 13.021 1.00 70.12 174 ASP A O 1
ATOM 1465 N N . VAL A 1 175 ? -11.745 11.043 11.224 1.00 76.50 175 VAL A N 1
ATOM 1466 C CA . VAL A 1 175 ? -10.729 11.954 11.778 1.00 76.50 175 VAL A CA 1
ATOM 1467 C C . VAL A 1 175 ? -11.236 12.623 13.055 1.00 76.50 175 VAL A C 1
ATOM 1469 O O . VAL A 1 175 ? -10.530 12.638 14.067 1.00 76.50 175 VAL A O 1
ATOM 1472 N N . ASN A 1 176 ? -12.474 13.114 13.056 1.00 81.56 176 ASN A N 1
ATOM 1473 C CA . ASN A 1 176 ? -13.091 13.729 14.228 1.00 81.56 176 ASN A CA 1
ATOM 1474 C C . ASN A 1 176 ? -13.210 12.745 15.400 1.00 81.56 176 ASN A C 1
ATOM 1476 O O . ASN A 1 176 ? -12.923 13.111 16.544 1.00 81.56 176 ASN A O 1
ATOM 1480 N N . GLY A 1 177 ? -13.542 11.479 15.133 1.00 76.00 177 GLY A N 1
ATOM 1481 C CA . GLY A 1 177 ? -13.555 10.422 16.145 1.00 76.00 177 GLY A CA 1
ATOM 1482 C C . GLY A 1 177 ? -12.188 10.212 16.809 1.00 76.00 177 GLY A C 1
ATOM 1483 O O . GLY A 1 177 ? -12.099 10.086 18.035 1.00 76.00 177 GLY A O 1
ATOM 1484 N N . ILE A 1 178 ? -11.108 10.225 16.023 1.00 74.69 178 ILE A N 1
ATOM 1485 C CA . ILE A 1 178 ? -9.733 10.122 16.537 1.00 74.69 178 ILE A CA 1
ATOM 1486 C C . ILE A 1 178 ? -9.354 11.380 17.332 1.00 74.69 178 ILE A C 1
ATOM 1488 O O . ILE A 1 178 ? -8.849 11.269 18.453 1.00 74.69 178 ILE A O 1
ATOM 1492 N N . LEU A 1 179 ? -9.645 12.573 16.805 1.00 80.06 179 LEU A N 1
ATOM 1493 C CA . LEU A 1 179 ? -9.367 13.845 17.480 1.00 80.06 179 LEU A CA 1
ATOM 1494 C C . LEU A 1 179 ? -10.060 13.937 18.841 1.00 80.06 179 LEU A C 1
ATOM 1496 O O . LEU A 1 179 ? -9.459 14.410 19.805 1.00 80.06 179 LEU A O 1
ATOM 1500 N N . LEU A 1 180 ? -11.296 13.448 18.952 1.00 87.56 180 LEU A N 1
ATOM 1501 C CA . LEU A 1 180 ? -12.015 13.381 20.223 1.00 87.56 180 LEU A CA 1
ATOM 1502 C C . LEU A 1 180 ? -11.287 12.509 21.251 1.00 87.56 180 LEU A C 1
ATOM 1504 O O . LEU A 1 180 ? -11.145 12.922 22.403 1.00 87.56 180 LEU A O 1
ATOM 1508 N N . LYS A 1 181 ? -10.786 11.333 20.850 1.00 81.62 181 LYS A N 1
ATOM 1509 C CA . LYS A 1 181 ? -10.000 10.459 21.738 1.00 81.62 181 LYS A CA 1
ATOM 1510 C C . LYS A 1 181 ? -8.713 11.145 22.198 1.00 81.62 181 LYS A C 1
ATOM 1512 O O . LYS A 1 181 ? -8.438 11.170 23.394 1.00 81.62 181 LYS A O 1
ATOM 1517 N N . ILE A 1 182 ? -7.980 11.777 21.278 1.00 83.12 182 ILE A N 1
ATOM 1518 C CA . ILE A 1 182 ? -6.753 12.523 21.601 1.00 83.12 182 ILE A CA 1
ATOM 1519 C C . ILE A 1 182 ? -7.045 13.653 22.595 1.00 83.12 182 ILE A C 1
ATOM 1521 O O . ILE A 1 182 ? -6.336 13.806 23.588 1.00 83.12 182 ILE A O 1
ATOM 1525 N N . ARG A 1 183 ? -8.108 14.435 22.365 1.00 93.19 183 ARG A N 1
ATOM 1526 C CA . ARG A 1 183 ? -8.515 15.533 23.257 1.00 93.19 183 ARG A CA 1
ATOM 1527 C C . ARG A 1 183 ? -8.838 15.028 24.665 1.00 93.19 183 ARG A C 1
ATOM 1529 O O . ARG A 1 183 ? -8.389 15.644 25.629 1.00 93.19 183 ARG A O 1
ATOM 1536 N N . LYS A 1 184 ? -9.547 13.899 24.787 1.00 93.12 184 LYS A N 1
ATOM 1537 C CA . LYS A 1 184 ? -9.848 13.268 26.084 1.00 93.12 184 LYS A CA 1
ATOM 1538 C C . LYS A 1 184 ? -8.579 12.871 26.839 1.00 93.12 184 LYS A C 1
ATOM 1540 O O . LYS A 1 184 ? -8.442 13.216 28.010 1.00 93.12 184 LYS A O 1
ATOM 1545 N N . GLU A 1 185 ? -7.639 12.193 26.185 1.00 90.12 185 GLU A N 1
ATOM 1546 C CA . GLU A 1 185 ? -6.386 11.785 26.837 1.00 90.12 185 GLU A CA 1
ATOM 1547 C C . GLU A 1 185 ? -5.504 12.990 27.199 1.00 90.12 185 GLU A C 1
ATOM 1549 O O . GLU A 1 185 ? -4.957 13.047 28.300 1.00 90.12 185 GLU A O 1
ATOM 1554 N N . LYS A 1 186 ? -5.451 14.022 26.344 1.00 91.62 186 LYS A N 1
ATOM 1555 C CA . LYS A 1 186 ? -4.755 15.281 26.655 1.00 91.62 186 LYS A CA 1
ATOM 1556 C C . LYS A 1 186 ? -5.323 15.950 27.912 1.00 91.62 186 LYS A C 1
ATOM 1558 O O . LYS A 1 186 ? -4.553 16.379 28.767 1.00 91.62 186 LYS A O 1
ATOM 1563 N N . GLN A 1 187 ? -6.649 16.004 28.048 1.00 94.38 187 GLN A N 1
ATOM 1564 C CA . GLN A 1 187 ? -7.308 16.565 29.232 1.00 94.38 187 GLN A CA 1
ATOM 1565 C C . GLN A 1 187 ? -6.997 15.769 30.505 1.00 94.38 187 GLN A C 1
ATOM 1567 O O . GLN A 1 187 ? -6.753 16.370 31.549 1.00 94.38 187 GLN A O 1
ATOM 1572 N N . LYS A 1 188 ? -6.973 14.430 30.439 1.00 92.19 188 LYS A N 1
ATOM 1573 C CA . LYS A 1 188 ? -6.584 13.590 31.586 1.00 92.19 188 LYS A CA 1
ATOM 1574 C C . LYS A 1 188 ? -5.157 13.889 32.038 1.00 92.19 188 LYS A C 1
ATOM 1576 O O . LYS A 1 188 ? -4.933 14.116 33.223 1.00 92.19 188 LYS A O 1
ATOM 1581 N N . LEU A 1 189 ? -4.213 13.949 31.097 1.00 91.69 189 LEU A N 1
ATOM 1582 C CA . LEU A 1 189 ? -2.818 14.270 31.400 1.00 91.69 189 LEU A CA 1
ATOM 1583 C C . LEU A 1 189 ? -2.680 15.666 32.015 1.00 91.69 189 LEU A C 1
ATOM 1585 O O . LEU A 1 189 ? -1.980 15.822 33.008 1.00 91.69 189 LEU A O 1
ATOM 1589 N N . GLN A 1 190 ? -3.387 16.667 31.482 1.00 90.44 190 GLN A N 1
ATOM 1590 C CA . GLN A 1 190 ? -3.388 18.024 32.040 1.00 90.44 190 GLN A CA 1
ATOM 1591 C C . GLN A 1 190 ? -3.872 18.059 33.495 1.00 90.44 190 GLN A C 1
ATOM 1593 O O . GLN A 1 190 ? -3.251 18.723 34.317 1.00 90.44 190 GLN A O 1
ATOM 1598 N N . LYS A 1 191 ? -4.926 17.306 33.837 1.00 89.12 191 LYS A N 1
ATOM 1599 C CA . LYS A 1 191 ? -5.397 17.197 35.228 1.00 89.12 191 LYS A CA 1
ATOM 1600 C C . LYS A 1 191 ? -4.329 16.599 36.146 1.00 89.12 191 LYS A C 1
ATOM 1602 O O . LYS A 1 191 ? -4.075 17.154 37.206 1.00 89.12 191 LYS A O 1
ATOM 1607 N N . ILE A 1 192 ? -3.661 15.529 35.710 1.00 89.25 192 ILE A N 1
ATOM 1608 C CA . ILE A 1 192 ? -2.574 14.892 36.474 1.00 89.25 192 ILE A CA 1
ATOM 1609 C C . ILE A 1 192 ? -1.404 15.865 36.692 1.00 89.25 192 ILE A C 1
ATOM 1611 O O . ILE A 1 192 ? -0.867 15.943 37.794 1.00 89.25 192 ILE A O 1
ATOM 1615 N N . PHE A 1 193 ? -1.009 16.618 35.660 1.00 81.81 193 PHE A N 1
ATOM 1616 C CA . PHE A 1 193 ? 0.067 17.608 35.773 1.00 81.81 193 PHE A CA 1
ATOM 1617 C C . PHE A 1 193 ? -0.282 18.774 36.700 1.00 81.81 193 PHE A C 1
ATOM 1619 O O . PHE A 1 193 ? 0.614 19.291 37.360 1.00 81.81 193 PHE A O 1
ATOM 1626 N N . ASN A 1 194 ? -1.550 19.183 36.750 1.00 79.44 194 ASN A N 1
ATOM 1627 C CA . ASN A 1 194 ? -1.988 20.261 37.631 1.00 79.44 194 ASN A CA 1
ATOM 1628 C C . ASN A 1 194 ? -2.036 19.806 39.098 1.00 79.44 194 ASN A C 1
ATOM 1630 O O . ASN A 1 194 ? -1.532 20.524 39.948 1.00 79.44 194 ASN A O 1
ATOM 1634 N N . MET A 1 195 ? -2.518 18.589 39.382 1.00 70.12 195 MET A N 1
ATOM 1635 C CA . MET A 1 195 ? -2.542 18.046 40.753 1.00 70.12 195 MET A CA 1
ATOM 1636 C C . MET A 1 195 ? -1.132 17.869 41.342 1.00 70.12 195 MET A C 1
ATOM 1638 O O . MET A 1 195 ? -0.921 18.142 42.512 1.00 70.12 195 MET A O 1
ATOM 1642 N N . LYS A 1 196 ? -0.136 17.499 40.525 1.00 64.56 196 LYS A N 1
ATOM 1643 C CA . LYS A 1 196 ? 1.275 17.386 40.953 1.00 64.56 196 LYS A CA 1
ATOM 1644 C C . LYS A 1 196 ? 1.997 18.719 41.189 1.00 64.56 196 LYS A C 1
ATOM 1646 O O . LYS A 1 196 ? 3.139 18.701 41.629 1.00 64.56 196 LYS A O 1
ATOM 1651 N N . LYS A 1 197 ? 1.408 19.852 40.799 1.00 59.94 197 LYS A N 1
ATOM 1652 C CA . LYS A 1 197 ? 1.968 21.191 41.061 1.00 59.94 197 LYS A CA 1
ATOM 1653 C C . LYS A 1 197 ? 1.428 21.816 42.348 1.00 59.94 197 LYS A C 1
ATOM 1655 O O . LYS A 1 197 ? 1.927 22.862 42.746 1.00 59.94 197 LYS A O 1
ATOM 1660 N N . GLU A 1 198 ? 0.390 21.219 42.926 1.00 55.78 198 GLU A N 1
ATOM 1661 C CA . GLU A 1 198 ? -0.282 21.685 44.142 1.00 55.78 198 GLU A CA 1
ATOM 1662 C C . GLU A 1 198 ? 0.164 20.900 45.398 1.00 55.78 198 GLU A C 1
ATOM 1664 O O . GLU A 1 198 ? -0.257 21.246 46.499 1.00 55.78 198 GLU A O 1
ATOM 1669 N N . GLU A 1 199 ? 1.036 19.893 45.233 1.00 48.78 199 GLU A N 1
ATOM 1670 C CA . GLU A 1 199 ? 1.799 19.192 46.286 1.00 48.78 199 GLU A CA 1
ATOM 1671 C C . GLU A 1 199 ? 3.227 19.749 46.388 1.00 48.78 199 GLU A C 1
ATOM 1673 O O . GLU A 1 199 ? 3.723 19.882 47.530 1.00 48.78 199 GLU A O 1
#

Foldseek 3Di:
DVVVLVVVVVCVVVCPDPPDPDPDPPCPSVVLVVLLVLLQVLLAQVVCQVFDFLVNVVVLADDPSVVVVVVLVVCVVVVQWDWDWDPPVPDPDTTTGIHGDPNVVVSLVVSLVVSVVVVVVVCVVCVVPPDPDPSSCCSNNRHSNCVRCVLVVLVPDPDDPVVSVVVVVVVVVVVVVVVVVVVVVVVVVVVVVVVVVVD